Protein AF-A0A7J7K6C0-F1 (afdb_monomer)

Organism: Bugula neritina (NCBI:txid10212)

Mean predicted aligned error: 7.17 Å

Structure (mmCIF, N/CA/C/O backbone):
data_AF-A0A7J7K6C0-F1
#
_entry.id   AF-A0A7J7K6C0-F1
#
loop_
_atom_site.group_PDB
_atom_site.id
_atom_site.type_symbol
_atom_site.label_atom_id
_atom_site.label_alt_id
_atom_site.label_comp_id
_atom_site.label_asym_id
_atom_site.label_entity_id
_atom_site.label_seq_id
_atom_site.pdbx_PDB_ins_code
_atom_site.Cartn_x
_atom_site.Cartn_y
_atom_site.Cartn_z
_atom_site.occupancy
_atom_site.B_iso_or_equiv
_atom_site.auth_seq_id
_atom_site.auth_comp_id
_atom_site.auth_asym_id
_atom_site.auth_atom_id
_atom_site.pdbx_PDB_model_num
ATOM 1 N N . MET A 1 1 ? 19.507 16.431 -25.476 1.00 57.41 1 MET A N 1
ATOM 2 C CA . MET A 1 1 ? 18.252 15.640 -25.522 1.00 57.41 1 MET A CA 1
ATOM 3 C C . MET A 1 1 ? 17.760 15.239 -24.124 1.00 57.41 1 MET A C 1
ATOM 5 O O . MET A 1 1 ? 16.614 15.525 -23.807 1.00 57.41 1 MET A O 1
ATOM 9 N N . ALA A 1 2 ? 18.617 14.688 -23.250 1.00 61.88 2 ALA A N 1
ATOM 10 C CA . ALA A 1 2 ? 18.243 14.280 -21.884 1.00 61.88 2 ALA A CA 1
ATOM 11 C C . ALA A 1 2 ? 17.669 15.411 -20.997 1.00 61.88 2 ALA A C 1
ATOM 13 O O . ALA A 1 2 ? 16.647 15.213 -20.349 1.00 61.88 2 ALA A O 1
ATOM 14 N N . VAL A 1 3 ? 18.256 16.615 -21.021 1.00 70.12 3 VAL A N 1
ATOM 15 C CA . VAL A 1 3 ? 17.785 17.770 -20.219 1.00 70.12 3 VAL A CA 1
ATOM 16 C C . VAL A 1 3 ? 16.355 18.185 -20.584 1.00 70.12 3 VAL A C 1
ATOM 18 O O . VAL A 1 3 ? 15.555 18.520 -19.717 1.00 70.12 3 VAL A O 1
ATOM 21 N N . TRP A 1 4 ? 16.001 18.101 -21.867 1.00 68.81 4 TRP A N 1
ATOM 22 C CA . TRP A 1 4 ? 14.675 18.484 -22.352 1.00 68.81 4 TRP A CA 1
ATOM 23 C C . TRP A 1 4 ? 13.596 17.498 -21.881 1.00 68.81 4 TRP A C 1
ATOM 25 O O . TRP A 1 4 ? 12.536 17.908 -21.420 1.00 68.81 4 TRP A O 1
ATOM 35 N N . ILE A 1 5 ? 13.903 16.196 -21.901 1.00 70.69 5 ILE A N 1
ATOM 36 C CA . ILE A 1 5 ? 13.021 15.137 -21.385 1.00 70.69 5 ILE A CA 1
ATOM 37 C C . ILE A 1 5 ? 12.800 15.309 -19.878 1.00 70.69 5 ILE A C 1
ATOM 39 O O . ILE A 1 5 ? 11.666 15.224 -19.408 1.00 70.69 5 ILE A O 1
ATOM 43 N N . VAL A 1 6 ? 13.864 15.608 -19.128 1.00 71.19 6 VAL A N 1
ATOM 44 C CA . VAL A 1 6 ? 13.779 15.863 -17.683 1.00 71.19 6 VAL A CA 1
ATOM 45 C C . VAL A 1 6 ? 12.898 17.081 -17.391 1.00 71.19 6 VAL A C 1
ATOM 47 O O . VAL A 1 6 ? 12.020 16.994 -16.536 1.00 71.19 6 VAL A O 1
ATOM 50 N N . ASN A 1 7 ? 13.051 18.175 -18.142 1.00 76.00 7 ASN A N 1
ATOM 51 C CA . ASN A 1 7 ? 12.243 19.385 -17.960 1.00 76.00 7 ASN A CA 1
ATOM 52 C C . ASN A 1 7 ? 10.755 19.155 -18.264 1.00 76.00 7 ASN A C 1
ATOM 54 O O . ASN A 1 7 ? 9.893 19.635 -17.529 1.00 76.00 7 ASN A O 1
ATOM 58 N N . VAL A 1 8 ? 10.434 18.378 -19.303 1.00 79.75 8 VAL A N 1
ATOM 59 C CA . VAL A 1 8 ? 9.042 18.035 -19.637 1.00 79.75 8 VAL A CA 1
ATOM 60 C C . VAL A 1 8 ? 8.415 17.138 -18.567 1.00 79.75 8 VAL A C 1
ATOM 62 O O . VAL A 1 8 ? 7.268 17.361 -18.178 1.00 79.75 8 VAL A O 1
ATOM 65 N N . LEU A 1 9 ? 9.146 16.136 -18.068 1.00 76.69 9 LEU A N 1
ATOM 66 C CA . LEU A 1 9 ? 8.671 15.271 -16.981 1.00 76.69 9 LEU A CA 1
ATOM 67 C C . LEU A 1 9 ? 8.458 16.060 -15.688 1.00 76.69 9 LEU A C 1
ATOM 69 O O . LEU A 1 9 ? 7.437 15.884 -15.024 1.00 76.69 9 LEU A O 1
ATOM 73 N N . PHE A 1 10 ? 9.379 16.969 -15.370 1.00 79.25 10 PHE A N 1
ATOM 74 C CA . PHE A 1 10 ? 9.268 17.854 -14.219 1.00 79.25 10 PHE A CA 1
ATOM 75 C C . PHE A 1 10 ? 8.029 18.748 -14.316 1.00 79.25 10 PHE A C 1
ATOM 77 O O . PHE A 1 10 ? 7.215 18.767 -13.397 1.00 79.25 10 PHE A O 1
ATOM 84 N N . PHE A 1 11 ? 7.819 19.412 -15.455 1.00 84.81 11 PHE A N 1
ATOM 85 C CA . PHE A 1 11 ? 6.659 20.279 -15.658 1.00 84.81 11 PHE A CA 1
ATOM 86 C C . PHE A 1 11 ? 5.330 19.514 -15.562 1.00 84.81 11 PHE A C 1
ATOM 88 O O . PHE A 1 11 ? 4.403 19.952 -14.878 1.00 84.81 11 PHE A O 1
ATOM 95 N N . LYS A 1 12 ? 5.250 18.320 -16.169 1.00 85.81 12 LYS A N 1
ATOM 96 C CA . LYS A 1 12 ? 4.092 17.421 -16.022 1.00 85.81 12 LYS A CA 1
ATOM 97 C C . LYS A 1 12 ? 3.845 17.044 -14.562 1.00 85.81 12 LYS A C 1
ATOM 99 O O . LYS A 1 12 ? 2.696 17.002 -14.127 1.00 85.81 12 LYS A O 1
ATOM 104 N N . HIS A 1 13 ? 4.907 16.787 -13.802 1.00 83.94 13 HIS A N 1
ATOM 105 C CA . HIS A 1 13 ? 4.794 16.481 -12.383 1.00 83.94 13 HIS A CA 1
ATOM 106 C C . HIS A 1 13 ? 4.318 17.695 -11.570 1.00 83.94 13 HIS A C 1
ATOM 108 O O . HIS A 1 13 ? 3.443 17.540 -10.725 1.00 83.94 13 HIS A O 1
ATOM 114 N N . CYS A 1 14 ? 4.791 18.908 -11.868 1.00 86.38 14 CYS A N 1
ATOM 115 C CA . CYS A 1 14 ? 4.295 20.134 -11.235 1.00 86.38 14 CYS A CA 1
ATOM 116 C C . CYS A 1 14 ? 2.795 20.344 -11.479 1.00 86.38 14 CYS A C 1
ATOM 118 O O . CYS A 1 14 ? 2.055 20.595 -10.530 1.00 86.38 14 CYS A O 1
ATOM 120 N N . ILE A 1 15 ? 2.324 20.172 -12.721 1.00 90.19 15 ILE A N 1
ATOM 121 C CA . ILE A 1 15 ? 0.886 20.234 -13.038 1.00 90.19 15 ILE A CA 1
ATOM 122 C C . ILE A 1 15 ? 0.117 19.180 -12.237 1.00 90.19 15 ILE A C 1
ATOM 124 O O . ILE A 1 15 ? -0.911 19.483 -11.632 1.00 90.19 15 ILE A O 1
ATOM 128 N N . TYR A 1 16 ? 0.632 17.950 -12.195 1.00 90.62 16 TYR A N 1
ATOM 129 C CA . TYR A 1 16 ? 0.032 16.878 -11.409 1.00 90.62 16 TYR A CA 1
ATOM 130 C C . TYR A 1 16 ? -0.076 17.246 -9.924 1.00 90.62 16 TYR A C 1
ATOM 132 O O . TYR A 1 16 ? -1.118 16.996 -9.330 1.00 90.62 16 TYR A O 1
ATOM 140 N N . LEU A 1 17 ? 0.941 17.875 -9.326 1.00 89.00 17 LEU A N 1
ATOM 141 C CA . LEU A 1 17 ? 0.902 18.297 -7.921 1.00 89.00 17 LEU A CA 1
ATOM 142 C C . LEU A 1 17 ? -0.172 19.363 -7.658 1.00 89.00 17 LEU A C 1
ATOM 144 O O . LEU A 1 17 ? -0.824 19.321 -6.612 1.00 89.00 17 LEU A O 1
ATOM 148 N N . VAL A 1 18 ? -0.404 20.279 -8.604 1.00 91.88 18 VAL A N 1
ATOM 149 C CA . VAL A 1 18 ? -1.485 21.278 -8.510 1.00 91.88 18 VAL A CA 1
ATOM 150 C C . VAL A 1 18 ? -2.852 20.597 -8.575 1.00 91.88 18 VAL A C 1
ATOM 152 O O . VAL A 1 18 ? -3.685 20.807 -7.693 1.00 91.88 18 VAL A O 1
ATOM 155 N N . ILE A 1 19 ? -3.064 19.721 -9.565 1.00 92.94 19 ILE A N 1
ATOM 156 C CA . ILE A 1 19 ? -4.302 18.936 -9.704 1.00 92.94 19 ILE A CA 1
ATOM 157 C C . ILE A 1 19 ? -4.535 18.082 -8.455 1.00 92.94 19 ILE A C 1
ATOM 159 O O . ILE A 1 19 ? -5.638 18.061 -7.915 1.00 92.94 19 ILE A O 1
ATOM 163 N N . TYR A 1 20 ? -3.491 17.410 -7.970 1.00 91.19 20 TYR A N 1
ATOM 164 C CA . TYR A 1 20 ? -3.532 16.602 -6.760 1.00 91.19 20 TYR A CA 1
ATOM 165 C C . TYR A 1 20 ? -3.943 17.448 -5.556 1.00 91.19 20 TYR A C 1
ATOM 167 O O . TYR A 1 20 ? -4.829 17.043 -4.814 1.00 91.19 20 TYR A O 1
ATOM 175 N N . SER A 1 21 ? -3.372 18.640 -5.383 1.00 91.25 21 SER A N 1
ATOM 176 C CA . SER A 1 21 ? -3.707 19.530 -4.265 1.00 91.25 21 SER A CA 1
ATOM 177 C C . SER A 1 21 ? -5.180 19.955 -4.291 1.00 91.25 21 SER A C 1
ATOM 179 O O . SER A 1 21 ? -5.876 19.802 -3.288 1.00 91.25 21 SER A O 1
ATOM 181 N N . LEU A 1 22 ? -5.689 20.394 -5.447 1.00 93.88 22 LEU A N 1
ATOM 182 C CA . LEU A 1 22 ? -7.103 20.761 -5.617 1.00 93.88 22 LEU A CA 1
ATOM 183 C C . LEU A 1 22 ? -8.038 19.570 -5.371 1.00 93.88 22 LEU A C 1
ATOM 185 O O . LEU A 1 22 ? -9.031 19.677 -4.646 1.00 93.88 22 LEU A O 1
ATOM 189 N N . PHE A 1 23 ? -7.690 18.414 -5.936 1.00 94.62 23 PHE A N 1
ATOM 190 C CA . PHE A 1 23 ? -8.436 17.179 -5.751 1.00 94.62 23 PHE A CA 1
ATOM 191 C C . PHE A 1 23 ? -8.462 16.752 -4.281 1.00 94.62 23 PHE A C 1
ATOM 193 O O . PHE A 1 23 ? -9.514 16.373 -3.772 1.00 94.62 23 PHE A O 1
ATOM 200 N N . ARG A 1 24 ? -7.336 16.861 -3.564 1.00 91.38 24 ARG A N 1
ATOM 201 C CA . ARG A 1 24 ? -7.256 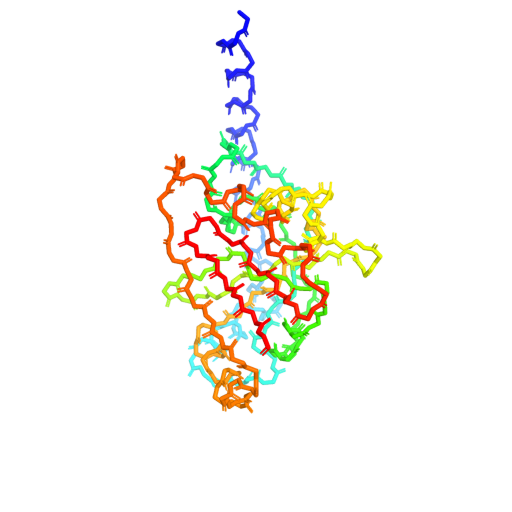16.542 -2.134 1.00 91.38 24 ARG A CA 1
ATOM 202 C C . ARG A 1 24 ? -8.122 17.468 -1.295 1.00 91.38 24 ARG A C 1
ATOM 204 O O . ARG A 1 24 ? -8.769 16.970 -0.381 1.00 91.38 24 ARG A O 1
ATOM 211 N N . CYS A 1 25 ? -8.205 18.758 -1.614 1.00 93.12 25 CYS A N 1
ATOM 212 C CA . CYS A 1 25 ? -9.128 19.667 -0.932 1.00 93.12 25 CYS A CA 1
ATOM 213 C C . CYS A 1 25 ? -10.586 19.213 -1.098 1.00 93.12 25 CYS A C 1
ATOM 215 O O . CYS A 1 25 ? -11.296 19.055 -0.107 1.00 93.12 25 CYS A O 1
ATOM 217 N N . CYS A 1 26 ? -11.008 18.906 -2.329 1.00 94.12 26 CYS A N 1
ATOM 218 C CA . CYS A 1 26 ? -12.359 18.398 -2.596 1.00 94.12 26 CYS A CA 1
ATOM 219 C C . CYS A 1 26 ? -12.612 17.057 -1.891 1.00 94.12 26 CYS A C 1
ATOM 221 O O . CYS A 1 26 ? -13.672 16.829 -1.308 1.00 94.12 26 CYS A O 1
ATOM 223 N N . GLN A 1 27 ? -11.613 16.175 -1.905 1.00 93.06 27 GLN A N 1
ATOM 224 C CA . GLN A 1 27 ? -11.673 14.871 -1.261 1.00 93.06 27 GLN A CA 1
ATOM 225 C C . GLN A 1 27 ? -11.796 14.986 0.259 1.00 93.06 27 GLN A C 1
ATOM 227 O O . GLN A 1 27 ? -12.552 14.222 0.844 1.00 93.06 27 GLN A O 1
ATOM 232 N N . LEU A 1 28 ? -11.099 15.928 0.900 1.00 91.50 28 LEU A N 1
ATOM 233 C CA . LEU A 1 28 ? -11.221 16.166 2.340 1.00 91.50 28 LEU A CA 1
ATOM 234 C C . LEU A 1 28 ? -12.634 16.615 2.711 1.00 91.50 28 LEU A C 1
ATOM 236 O O . LEU A 1 28 ? -13.207 16.070 3.649 1.00 91.50 28 LEU A O 1
ATOM 240 N N . VAL A 1 29 ? -13.224 17.532 1.940 1.00 94.06 29 VAL A N 1
ATOM 241 C CA . VAL A 1 29 ? -14.618 17.957 2.145 1.00 94.06 29 VAL A CA 1
ATOM 242 C C . VAL A 1 29 ? -15.573 16.774 1.971 1.00 94.06 29 VAL A C 1
ATOM 244 O O . VAL A 1 29 ? -16.415 16.524 2.830 1.00 94.06 29 VAL A O 1
ATOM 247 N N . SER A 1 30 ? -15.405 15.987 0.906 1.00 94.75 30 SER A N 1
ATOM 248 C CA . SER A 1 30 ? -16.206 14.779 0.674 1.00 94.75 30 SER A CA 1
ATOM 249 C C . SER A 1 30 ? -16.056 13.752 1.805 1.00 94.75 30 SER A C 1
ATOM 251 O O . SER A 1 30 ? -17.046 13.179 2.256 1.00 94.75 30 SER A O 1
ATOM 253 N N . TRP A 1 31 ? -14.840 13.530 2.302 1.00 94.38 31 TRP A N 1
ATOM 254 C CA . TRP A 1 31 ? -14.554 12.591 3.391 1.00 94.38 31 TRP A CA 1
ATOM 255 C C . TRP A 1 31 ? -15.074 13.054 4.742 1.00 94.38 31 TRP A C 1
ATOM 257 O O . TRP A 1 31 ? -15.425 12.219 5.576 1.00 94.38 31 TRP A O 1
ATOM 267 N N . TRP A 1 32 ? -15.121 14.363 4.953 1.00 94.06 32 TRP A N 1
ATOM 268 C CA . TRP A 1 32 ? -15.761 14.951 6.113 1.00 94.06 32 TRP A CA 1
ATOM 269 C C . TRP A 1 32 ? -17.277 14.722 6.064 1.00 94.06 32 TRP A C 1
ATOM 271 O O . TRP A 1 32 ? -17.833 14.171 7.009 1.00 94.06 32 TRP A O 1
ATOM 281 N N . LEU A 1 33 ? -17.923 15.019 4.928 1.00 94.56 33 LEU A N 1
ATOM 282 C CA . LEU A 1 33 ? -19.369 14.823 4.740 1.00 94.56 33 LEU A CA 1
ATOM 283 C C . LEU A 1 33 ? -19.804 13.352 4.832 1.00 94.56 33 LEU A C 1
ATOM 285 O O . LEU A 1 33 ? -20.865 13.052 5.365 1.00 94.56 33 LEU A O 1
ATOM 289 N N . THR A 1 34 ? -18.992 12.429 4.315 1.00 93.62 34 THR A N 1
ATOM 290 C CA . THR A 1 34 ? -19.302 10.985 4.295 1.00 93.62 34 THR A CA 1
ATOM 291 C C . THR A 1 34 ? -18.866 10.238 5.557 1.00 93.62 34 THR A C 1
ATOM 293 O O . THR A 1 34 ? -19.072 9.033 5.654 1.00 93.62 34 THR A O 1
ATOM 296 N N . GLY A 1 35 ? -18.230 10.913 6.520 1.00 93.56 35 GLY A N 1
ATOM 297 C CA . GLY A 1 35 ? -17.747 10.289 7.756 1.00 93.56 35 GLY A CA 1
ATOM 298 C C . GLY A 1 35 ? -16.491 9.418 7.600 1.00 93.56 35 GLY A C 1
ATOM 299 O O . GLY A 1 35 ? -15.984 8.900 8.595 1.00 93.56 35 GLY A O 1
ATOM 300 N N . VAL A 1 36 ? -15.922 9.307 6.393 1.00 94.62 36 VAL A N 1
ATOM 301 C CA . VAL A 1 36 ? -14.660 8.587 6.126 1.00 94.62 36 VAL A CA 1
ATOM 302 C C . VAL A 1 36 ? -13.534 9.106 7.019 1.00 94.62 36 VAL A C 1
ATOM 304 O O . VAL A 1 36 ? -12.731 8.324 7.525 1.00 94.62 36 VAL A O 1
ATOM 307 N N . GLN A 1 37 ? -13.473 10.422 7.242 1.00 93.00 37 GLN A N 1
ATOM 308 C CA . GLN A 1 37 ? -12.448 11.019 8.097 1.00 93.00 37 GLN A CA 1
ATOM 309 C C . GLN A 1 37 ? -12.603 10.612 9.568 1.00 93.00 37 GLN A C 1
ATOM 311 O O . GLN A 1 37 ? -11.600 10.345 10.233 1.00 93.00 37 GLN A O 1
ATOM 316 N N . SER A 1 38 ? -13.839 10.537 10.064 1.00 93.88 38 SER A N 1
ATOM 317 C CA . SER A 1 38 ? -14.138 10.084 11.425 1.00 93.88 38 SER A CA 1
ATOM 318 C C . SER A 1 38 ? -13.775 8.611 11.601 1.00 93.88 38 SER A C 1
ATOM 320 O O . SER A 1 38 ? -13.078 8.272 12.553 1.00 93.88 38 SER A O 1
ATOM 322 N N . HIS A 1 39 ? -14.133 7.762 10.631 1.00 94.69 39 HIS A N 1
ATOM 323 C CA . HIS A 1 39 ? -13.776 6.339 10.642 1.00 94.69 39 HIS A CA 1
ATOM 324 C C . HIS A 1 39 ? -12.260 6.127 10.647 1.00 94.69 39 HIS A C 1
ATOM 326 O O . HIS A 1 39 ? -11.735 5.400 11.483 1.00 94.69 39 HIS A O 1
ATOM 332 N N . LEU A 1 40 ? -11.527 6.839 9.783 1.00 92.50 40 LEU A N 1
ATOM 333 C CA . LEU A 1 40 ? -10.061 6.792 9.762 1.00 92.50 40 LEU A CA 1
ATOM 334 C C . LEU A 1 40 ? -9.438 7.215 11.097 1.00 92.50 40 LEU A C 1
ATOM 336 O O . LEU A 1 40 ? -8.397 6.680 11.481 1.00 92.50 40 LEU A O 1
ATOM 340 N N . LYS A 1 41 ? -10.042 8.182 11.795 1.00 93.31 41 LYS A N 1
ATOM 341 C CA . LYS A 1 41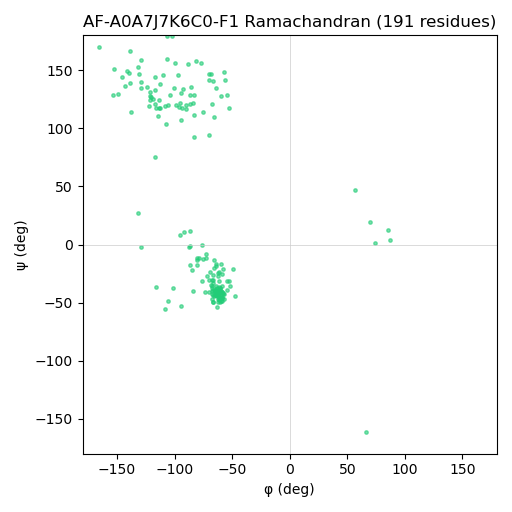 ? -9.582 8.613 13.118 1.00 93.31 41 LYS A CA 1
ATOM 342 C C . LYS A 1 41 ? -9.796 7.511 14.160 1.00 93.31 41 LYS A C 1
ATOM 344 O O . LYS A 1 41 ? -8.847 7.198 14.870 1.00 93.31 41 LYS A O 1
ATOM 349 N N . SER A 1 42 ? -10.973 6.886 14.193 1.00 93.75 42 SER A N 1
ATOM 350 C CA . SER A 1 42 ? -11.249 5.727 15.055 1.00 93.75 42 SER A CA 1
ATOM 351 C C . SER A 1 42 ? -10.275 4.575 14.796 1.00 93.75 42 SER A C 1
ATOM 353 O O . SER A 1 42 ? -9.638 4.087 15.726 1.00 93.75 42 SER A O 1
ATOM 355 N N . CYS A 1 43 ? -10.034 4.220 13.530 1.00 92.88 43 CYS A N 1
ATOM 356 C CA . CYS A 1 43 ? -9.074 3.167 13.179 1.00 92.88 43 CYS A CA 1
ATOM 357 C C . CYS A 1 43 ? -7.646 3.470 13.642 1.00 92.88 43 CYS A C 1
ATOM 359 O O . CYS A 1 43 ? -6.935 2.577 14.100 1.00 92.88 43 CYS A O 1
ATOM 361 N N . ARG A 1 44 ? -7.215 4.734 13.570 1.00 90.88 44 ARG A N 1
ATOM 362 C CA . ARG A 1 44 ? -5.901 5.156 14.085 1.00 90.88 44 ARG A CA 1
ATOM 363 C C . ARG A 1 44 ? -5.796 5.055 15.602 1.00 90.88 44 ARG A C 1
ATOM 365 O O . ARG A 1 44 ? -4.711 4.779 16.099 1.00 90.88 44 ARG A O 1
ATOM 372 N N . ASN A 1 45 ? -6.904 5.232 16.311 1.00 91.44 45 ASN A N 1
ATOM 373 C CA . ASN A 1 45 ? -6.973 5.035 17.756 1.00 91.44 45 ASN A CA 1
ATOM 374 C C . ASN A 1 45 ? -7.013 3.545 18.152 1.00 91.44 45 ASN A C 1
ATOM 376 O O . ASN A 1 45 ? -7.051 3.239 19.338 1.00 91.44 45 ASN A O 1
ATOM 380 N N . GLY A 1 46 ? -6.995 2.621 17.183 1.00 88.38 46 GLY A N 1
ATOM 381 C CA . GLY A 1 46 ? -7.078 1.178 17.424 1.00 88.38 46 GLY A CA 1
ATOM 382 C C . GLY A 1 46 ? -8.508 0.641 17.510 1.00 88.38 46 GLY A C 1
ATOM 383 O O . GLY A 1 46 ? -8.701 -0.551 17.740 1.00 88.38 46 GLY A O 1
ATOM 384 N N . GLU A 1 47 ? -9.515 1.485 17.290 1.00 91.19 47 GLU A N 1
A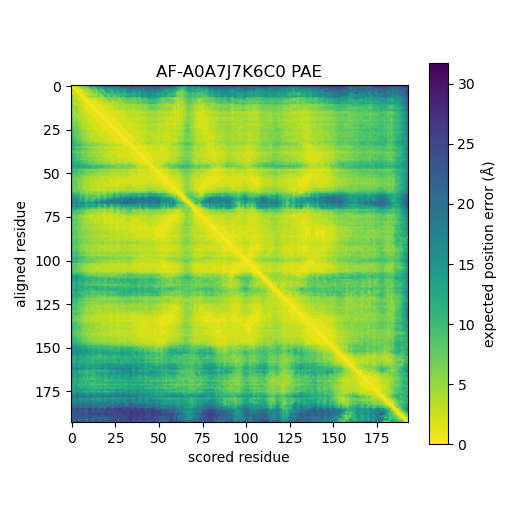TOM 385 C CA . GLU A 1 47 ? -10.913 1.065 17.206 1.00 91.19 47 GLU A CA 1
ATOM 386 C C . GLU A 1 47 ? -11.185 0.423 15.832 1.00 91.19 47 GLU A C 1
ATOM 388 O O . GLU A 1 47 ? -10.512 0.715 14.845 1.00 91.19 47 GLU A O 1
ATOM 393 N N . ASN A 1 48 ? -12.204 -0.432 15.721 1.00 92.06 48 ASN A N 1
ATOM 394 C CA . ASN A 1 48 ? -12.683 -0.955 14.431 1.00 92.06 48 ASN A CA 1
ATOM 395 C C . ASN A 1 48 ? -11.613 -1.671 13.580 1.00 92.06 48 ASN A C 1
ATOM 397 O O . ASN A 1 48 ? -11.523 -1.445 12.370 1.00 92.06 48 ASN A O 1
ATOM 401 N N . TYR A 1 49 ? -10.828 -2.564 14.195 1.00 94.12 49 TYR A N 1
ATOM 402 C CA . TYR A 1 49 ? -9.817 -3.377 13.503 1.00 94.12 49 TYR A CA 1
ATOM 403 C C . TYR A 1 49 ? -10.355 -4.031 12.218 1.00 94.12 49 TYR A C 1
ATOM 405 O O . TYR A 1 49 ? -9.735 -3.902 11.162 1.00 94.12 49 TYR A O 1
ATOM 413 N N . GLU A 1 50 ? -11.562 -4.597 12.286 1.00 95.12 50 GLU A N 1
ATOM 414 C CA . GLU A 1 50 ? -12.236 -5.309 11.192 1.00 95.12 50 GLU A CA 1
ATOM 415 C C . GLU A 1 50 ? -12.443 -4.480 9.912 1.00 95.12 50 GLU A C 1
ATOM 417 O O . GLU A 1 50 ? -12.652 -5.014 8.826 1.00 95.12 50 GLU A O 1
ATOM 422 N N . SER A 1 51 ? -12.409 -3.153 10.030 1.00 96.12 51 SER A N 1
ATOM 423 C CA . SER A 1 51 ? -12.610 -2.208 8.927 1.00 96.12 51 SER A CA 1
ATOM 424 C C . SER A 1 51 ? -11.529 -1.126 8.911 1.00 96.12 51 SER A C 1
ATOM 426 O O . SER A 1 51 ? -11.748 -0.005 8.451 1.00 96.12 51 SER A O 1
ATOM 428 N N . SER A 1 52 ? -10.346 -1.452 9.429 1.00 96.38 52 SER A N 1
ATOM 429 C CA . SER A 1 52 ? -9.236 -0.506 9.553 1.00 96.38 52 SER A CA 1
ATOM 430 C C . SER A 1 52 ? -8.446 -0.309 8.261 1.00 96.38 52 SER A C 1
ATOM 432 O O . SER A 1 52 ? -7.759 0.704 8.113 1.00 96.38 52 SER A O 1
ATOM 434 N N . ALA A 1 53 ? -8.574 -1.218 7.291 1.00 96.88 53 ALA A N 1
ATOM 435 C CA . ALA A 1 53 ? -7.901 -1.087 6.012 1.00 96.88 53 ALA A CA 1
ATOM 436 C C . ALA A 1 53 ? -8.776 -0.323 5.006 1.00 96.88 53 ALA A C 1
ATOM 438 O O . ALA A 1 53 ? -9.865 -0.740 4.616 1.00 96.88 53 ALA A O 1
ATOM 439 N N . GLN A 1 54 ? -8.292 0.833 4.569 1.00 97.31 54 GLN A N 1
ATOM 440 C CA . GLN A 1 54 ? -8.931 1.688 3.584 1.00 97.31 54 GLN A CA 1
ATOM 441 C C . GLN A 1 54 ? -8.594 1.222 2.166 1.00 97.31 54 GLN A C 1
ATOM 443 O O . GLN A 1 54 ? -7.432 1.220 1.762 1.00 97.31 54 GLN A O 1
ATOM 448 N N . PHE A 1 55 ? -9.622 0.912 1.378 1.00 97.12 55 PHE A N 1
ATOM 449 C CA . PHE A 1 55 ? -9.493 0.562 -0.031 1.00 97.12 55 PHE A CA 1
ATOM 450 C C . PHE A 1 55 ? -9.713 1.796 -0.913 1.00 97.12 55 PHE A C 1
ATOM 452 O O . PHE A 1 55 ? -10.764 2.450 -0.852 1.00 97.12 55 PHE A O 1
ATOM 459 N N . LEU A 1 56 ? -8.718 2.131 -1.733 1.00 96.56 56 LEU A N 1
ATOM 460 C CA . LEU A 1 56 ? -8.702 3.315 -2.588 1.00 96.56 56 LEU A CA 1
ATOM 461 C C . LEU A 1 56 ? -8.551 2.918 -4.057 1.00 96.56 56 LEU A C 1
ATOM 463 O O . LEU A 1 56 ? -7.642 2.175 -4.405 1.00 96.56 56 LEU A O 1
ATOM 467 N N . ARG A 1 57 ? -9.388 3.457 -4.944 1.00 96.44 57 ARG A N 1
ATOM 468 C CA . ARG A 1 57 ? -9.240 3.289 -6.398 1.00 96.44 57 ARG A CA 1
ATOM 469 C C . ARG A 1 57 ? -8.242 4.296 -6.939 1.00 96.44 57 ARG A C 1
ATOM 471 O O . ARG A 1 57 ? -8.407 5.488 -6.692 1.00 96.44 57 ARG A O 1
ATOM 478 N N . VAL A 1 58 ? -7.254 3.838 -7.702 1.00 95.44 58 VAL A N 1
ATOM 479 C CA . VAL A 1 58 ? -6.268 4.703 -8.361 1.00 95.44 58 VAL A CA 1
ATOM 480 C C . VAL A 1 58 ? -6.802 5.172 -9.712 1.00 95.44 58 VAL A C 1
ATOM 482 O O . VAL A 1 58 ? -7.205 4.363 -10.544 1.00 95.44 58 VAL A O 1
ATOM 485 N N . TRP A 1 59 ? -6.766 6.483 -9.940 1.00 93.75 59 TRP A N 1
ATOM 486 C CA . TRP A 1 59 ? -7.158 7.116 -11.202 1.00 93.75 59 TRP A CA 1
ATOM 487 C C . TRP A 1 59 ? -5.951 7.583 -12.002 1.00 93.75 59 TRP A C 1
ATOM 489 O O . TRP A 1 59 ? -5.841 7.297 -13.190 1.00 93.75 59 TRP A O 1
ATOM 499 N N . ILE A 1 60 ? -5.035 8.290 -11.339 1.00 91.56 60 ILE A N 1
ATOM 500 C CA . ILE A 1 60 ? -3.841 8.858 -11.964 1.00 91.56 60 ILE A CA 1
ATOM 501 C C . ILE A 1 60 ? -2.626 8.457 -11.139 1.00 91.56 60 ILE A C 1
ATOM 503 O O . ILE A 1 60 ? -2.666 8.457 -9.908 1.00 91.56 60 ILE A O 1
ATOM 507 N N . LYS A 1 61 ? -1.550 8.116 -11.845 1.00 89.50 61 LYS A N 1
ATOM 508 C CA . LYS A 1 61 ? -0.254 7.734 -11.290 1.00 89.50 61 LYS A CA 1
ATOM 509 C C . LYS A 1 61 ? 0.790 8.695 -11.831 1.00 89.50 61 LYS A C 1
ATOM 511 O O . LYS A 1 61 ? 0.863 8.892 -13.042 1.00 89.50 61 LYS A O 1
ATOM 516 N N . SER A 1 62 ? 1.578 9.301 -10.956 1.00 84.94 62 SER A N 1
ATOM 517 C CA . SER A 1 62 ? 2.647 10.211 -11.360 1.00 84.94 62 SER A CA 1
ATOM 518 C C . SER A 1 62 ? 3.785 10.154 -10.360 1.00 84.94 62 SER A C 1
ATOM 520 O O . SER A 1 62 ? 3.575 10.304 -9.159 1.00 84.94 62 SER A O 1
ATOM 522 N N . THR A 1 63 ? 5.002 9.974 -10.862 1.00 77.81 63 THR A N 1
ATOM 523 C CA . THR A 1 63 ? 6.220 10.095 -10.065 1.00 77.81 63 THR A CA 1
ATOM 524 C C . THR A 1 63 ? 7.146 11.119 -10.704 1.00 77.81 63 THR A C 1
ATOM 526 O O . THR A 1 63 ? 7.341 11.119 -11.919 1.00 77.81 63 THR A O 1
ATOM 529 N N . GLY A 1 64 ? 7.724 11.998 -9.886 1.00 65.06 64 GLY A N 1
ATOM 530 C CA . GLY A 1 64 ? 8.750 12.940 -10.337 1.00 65.06 64 GLY A CA 1
ATOM 531 C C . GLY A 1 64 ? 10.114 12.275 -10.553 1.00 65.06 64 GLY A C 1
ATOM 532 O O . GLY A 1 64 ? 11.009 12.891 -11.127 1.00 65.06 64 GLY A O 1
ATOM 533 N N . LYS A 1 65 ? 10.296 11.028 -10.085 1.00 65.62 65 LYS A N 1
ATOM 534 C CA . LYS A 1 65 ? 11.548 10.259 -10.183 1.00 65.62 65 LYS A CA 1
ATOM 535 C C . LYS A 1 65 ? 11.273 8.764 -10.363 1.00 65.62 65 LYS A C 1
ATOM 537 O O . LYS A 1 65 ? 10.369 8.214 -9.748 1.00 65.62 65 LYS A O 1
ATOM 542 N N . ILE A 1 66 ? 12.101 8.082 -11.151 1.00 56.75 66 ILE A N 1
ATOM 543 C CA . ILE A 1 66 ? 11.987 6.629 -11.392 1.00 56.75 66 ILE A CA 1
ATOM 544 C C . ILE A 1 66 ? 12.295 5.818 -10.117 1.00 56.75 66 ILE A C 1
ATOM 546 O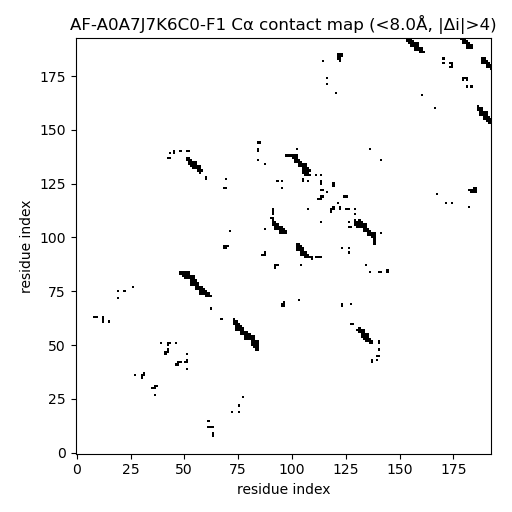 O . ILE A 1 66 ? 11.737 4.749 -9.904 1.00 56.75 66 ILE A O 1
ATOM 550 N N . ILE A 1 67 ? 13.166 6.346 -9.253 1.00 58.62 67 ILE A N 1
ATOM 551 C CA . ILE A 1 67 ? 13.660 5.684 -8.041 1.00 58.62 67 ILE A CA 1
ATOM 552 C C . ILE A 1 67 ? 13.203 6.510 -6.841 1.00 58.62 67 ILE A C 1
ATOM 554 O O . ILE A 1 67 ? 13.968 7.293 -6.283 1.00 58.62 67 ILE A O 1
ATOM 558 N N . ASN A 1 68 ? 11.928 6.413 -6.487 1.00 59.31 68 ASN A N 1
ATOM 559 C CA . ASN A 1 68 ? 11.436 6.991 -5.246 1.00 59.31 68 ASN A CA 1
ATOM 560 C C . ASN A 1 68 ? 10.608 5.944 -4.514 1.00 59.31 68 ASN A C 1
ATOM 562 O O . ASN A 1 68 ? 9.939 5.132 -5.154 1.00 59.31 68 ASN A O 1
ATOM 566 N N . VAL A 1 69 ? 10.652 5.981 -3.184 1.00 64.88 69 VAL A N 1
ATOM 567 C CA . VAL A 1 69 ? 9.733 5.201 -2.358 1.00 64.88 69 VAL A CA 1
ATOM 568 C C . VAL A 1 69 ? 8.329 5.568 -2.823 1.00 64.88 69 VAL A C 1
ATOM 570 O O . VAL A 1 69 ? 8.014 6.749 -2.997 1.00 64.88 69 VAL A O 1
ATOM 573 N N . ASN A 1 70 ? 7.504 4.569 -3.123 1.00 67.38 70 ASN A N 1
ATOM 574 C CA . ASN A 1 70 ? 6.177 4.830 -3.652 1.00 67.38 70 ASN A CA 1
ATOM 575 C C . ASN A 1 70 ? 5.301 5.429 -2.544 1.00 67.38 70 ASN A C 1
ATOM 577 O O . ASN A 1 70 ? 4.727 4.717 -1.724 1.00 67.38 70 ASN A O 1
ATOM 581 N N . LEU A 1 71 ? 5.239 6.758 -2.506 1.00 75.69 71 LEU A N 1
ATOM 582 C CA . LEU A 1 71 ? 4.499 7.517 -1.511 1.00 75.69 71 LEU A CA 1
ATOM 583 C C . LEU A 1 71 ? 3.059 7.743 -1.967 1.00 75.69 71 LEU A C 1
ATOM 585 O O . LEU A 1 71 ? 2.750 7.797 -3.157 1.00 75.69 71 LEU A O 1
ATOM 589 N N . ARG A 1 72 ? 2.170 7.958 -0.996 1.00 82.06 72 ARG A N 1
ATOM 590 C CA . ARG A 1 72 ? 0.737 8.185 -1.224 1.00 82.06 72 ARG A CA 1
ATOM 591 C C . ARG A 1 72 ? 0.438 9.284 -2.251 1.00 82.06 72 ARG A C 1
ATOM 593 O O . ARG A 1 72 ? -0.509 9.157 -3.016 1.00 82.06 72 ARG A O 1
ATOM 600 N N . HIS A 1 73 ? 1.247 10.344 -2.294 1.00 83.44 73 HIS A N 1
ATOM 601 C CA . HIS A 1 73 ? 1.035 11.475 -3.202 1.00 83.44 73 HIS A CA 1
ATOM 602 C C . HIS A 1 73 ? 1.343 11.163 -4.674 1.00 83.44 73 HIS A C 1
ATOM 604 O O . HIS A 1 73 ? 0.954 11.933 -5.549 1.00 83.44 73 HIS A O 1
ATOM 610 N N . HIS A 1 74 ? 1.973 10.025 -4.980 1.00 86.81 74 HIS A N 1
ATOM 611 C CA . HIS A 1 74 ? 2.136 9.562 -6.362 1.00 86.81 74 HIS A CA 1
ATOM 612 C C . HIS A 1 74 ? 0.829 9.040 -6.981 1.00 86.81 74 HIS A C 1
ATOM 614 O O . HIS A 1 74 ? 0.782 8.774 -8.183 1.00 86.81 74 HIS A O 1
ATOM 620 N N . PHE A 1 75 ? -0.229 8.905 -6.174 1.00 90.88 75 PHE A N 1
ATOM 621 C CA . PHE A 1 75 ? -1.512 8.356 -6.586 1.00 90.88 75 PHE A CA 1
ATOM 622 C C . PHE A 1 75 ? -2.643 9.346 -6.339 1.00 90.88 75 PHE A C 1
ATOM 624 O O . PHE A 1 75 ? -2.970 9.682 -5.199 1.00 90.88 75 PHE A O 1
ATOM 631 N N . LEU A 1 76 ? -3.328 9.732 -7.410 1.00 93.25 76 LEU A N 1
ATOM 632 C CA . LEU A 1 76 ? -4.636 10.358 -7.301 1.00 93.25 76 LEU A CA 1
ATOM 633 C C . LEU A 1 76 ? -5.670 9.244 -7.161 1.00 93.25 76 LEU A C 1
ATOM 635 O O . LEU A 1 76 ? -5.868 8.450 -8.084 1.00 93.25 76 LEU A O 1
ATOM 639 N N . SER A 1 77 ? -6.285 9.149 -5.984 1.00 94.81 77 SER A N 1
ATOM 640 C CA . SER A 1 77 ? -7.140 8.019 -5.630 1.00 94.81 77 SER A CA 1
ATOM 641 C C . SER A 1 77 ? -8.392 8.429 -4.863 1.00 94.81 77 SER A C 1
ATOM 643 O O . SER A 1 77 ? -8.378 9.392 -4.097 1.00 94.81 77 SER A O 1
ATOM 645 N N . THR A 1 78 ? -9.485 7.691 -5.056 1.00 95.31 78 THR A N 1
ATOM 646 C CA . THR A 1 78 ? -10.762 7.900 -4.354 1.00 95.31 78 THR A CA 1
ATOM 647 C C . THR A 1 78 ? -11.030 6.770 -3.379 1.00 95.31 78 THR A C 1
ATOM 649 O O . THR A 1 78 ? -10.723 5.614 -3.664 1.00 95.31 78 THR A O 1
ATOM 652 N N . HIS A 1 79 ? -11.657 7.091 -2.250 1.00 96.12 79 HIS A N 1
ATOM 653 C CA . HIS A 1 79 ? -12.138 6.064 -1.334 1.00 96.12 79 HIS A CA 1
ATOM 654 C C . HIS A 1 79 ? -13.229 5.224 -1.992 1.00 96.12 79 HIS A C 1
ATOM 656 O O . HIS A 1 79 ? -14.111 5.774 -2.647 1.00 96.12 79 HIS A O 1
ATOM 662 N N . VAL A 1 80 ? -13.133 3.904 -1.833 1.00 96.44 80 VAL A N 1
ATOM 663 C CA . VAL A 1 80 ? -14.154 2.955 -2.286 1.00 96.44 80 VAL A CA 1
ATOM 664 C C . VAL A 1 80 ? -14.888 2.383 -1.084 1.00 96.44 80 VAL A C 1
ATOM 666 O O . VAL A 1 80 ? -16.109 2.457 -1.027 1.00 96.44 80 VAL A O 1
ATOM 669 N N . ARG A 1 81 ? -14.143 1.792 -0.144 1.00 96.88 81 ARG A N 1
ATOM 670 C CA . ARG A 1 81 ? -14.693 1.132 1.044 1.00 96.88 81 ARG A CA 1
ATOM 671 C C . ARG A 1 81 ? -13.615 0.868 2.087 1.00 96.88 81 ARG A C 1
ATOM 673 O O . ARG A 1 81 ? -12.422 0.994 1.800 1.00 96.88 81 ARG A O 1
ATOM 680 N N . PHE A 1 82 ? -14.042 0.463 3.272 1.00 97.69 82 PHE A N 1
ATOM 681 C CA . PHE A 1 82 ? -13.185 -0.140 4.285 1.00 97.69 82 PHE A CA 1
ATOM 682 C C . PHE A 1 82 ? -13.274 -1.666 4.218 1.00 97.69 82 PHE A C 1
ATOM 684 O O . PHE A 1 82 ? -14.318 -2.214 3.859 1.00 97.69 82 PHE A O 1
ATOM 691 N N . VAL A 1 83 ? -12.167 -2.343 4.507 1.00 97.56 83 VAL A N 1
ATOM 692 C CA . VAL A 1 83 ? -12.037 -3.804 4.477 1.00 97.56 83 VAL A CA 1
ATOM 693 C C . VAL A 1 83 ? -11.215 -4.297 5.667 1.00 97.56 83 VAL A C 1
ATOM 695 O O . VAL A 1 83 ? -10.531 -3.514 6.333 1.00 97.56 83 VAL A O 1
ATOM 698 N N . HIS A 1 84 ? -11.267 -5.607 5.899 1.00 97.44 84 HIS A N 1
ATOM 699 C CA . HIS A 1 84 ? -10.453 -6.271 6.908 1.00 97.44 84 HIS A CA 1
ATOM 700 C C . HIS A 1 84 ? -8.958 -6.227 6.538 1.00 97.44 84 HIS A C 1
ATOM 702 O O . HIS A 1 84 ? -8.626 -6.435 5.364 1.00 97.44 84 HIS A O 1
ATOM 708 N N . PRO A 1 85 ? -8.038 -6.014 7.500 1.00 96.94 85 PRO A N 1
ATOM 709 C CA . PRO A 1 85 ? -6.591 -6.051 7.265 1.00 96.94 85 PRO A CA 1
ATOM 710 C C . PRO A 1 85 ? -6.081 -7.324 6.584 1.00 96.94 85 PRO A C 1
ATOM 712 O O . PRO A 1 85 ? -5.162 -7.248 5.775 1.00 96.94 85 PRO A O 1
ATOM 715 N N . THR A 1 86 ? -6.724 -8.471 6.814 1.00 96.75 86 THR A N 1
ATOM 716 C CA . THR A 1 86 ? -6.403 -9.753 6.147 1.00 96.75 86 THR A CA 1
ATOM 717 C C . THR A 1 86 ? -6.531 -9.704 4.624 1.00 96.75 86 THR A C 1
ATOM 719 O O . THR A 1 86 ? -5.944 -10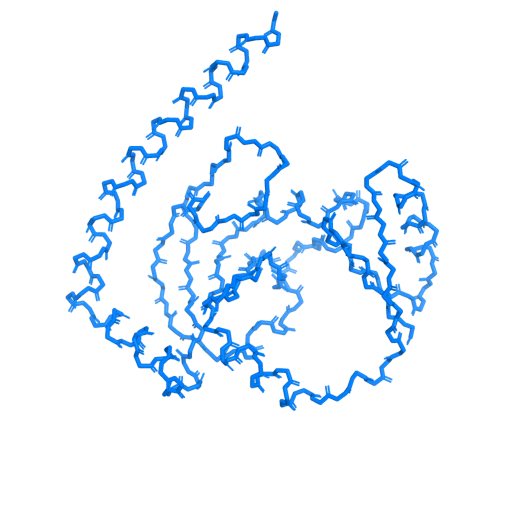.541 3.941 1.00 96.75 86 THR A O 1
ATOM 722 N N . TYR A 1 87 ? -7.216 -8.705 4.052 1.00 96.25 87 TYR A N 1
ATOM 723 C CA . TYR A 1 87 ? -7.186 -8.466 2.607 1.00 96.25 87 TYR A CA 1
ATOM 724 C C . TYR A 1 87 ? -5.754 -8.216 2.095 1.00 96.25 87 TYR A C 1
ATOM 726 O O . TYR A 1 87 ? -5.454 -8.506 0.941 1.00 96.25 87 TYR A O 1
ATOM 734 N N . ALA A 1 88 ? -4.841 -7.732 2.943 1.00 94.50 88 ALA A N 1
ATOM 735 C CA . ALA A 1 88 ? -3.432 -7.561 2.590 1.00 94.50 88 ALA A CA 1
ATOM 736 C C . ALA A 1 88 ? -2.694 -8.875 2.286 1.00 94.50 88 ALA A C 1
ATOM 738 O O . ALA A 1 88 ? -1.626 -8.833 1.688 1.00 94.50 88 ALA A O 1
ATOM 739 N N . LEU A 1 89 ? -3.252 -10.025 2.678 1.00 92.38 89 LEU A N 1
ATOM 740 C CA . LEU A 1 89 ? -2.637 -11.347 2.509 1.00 92.38 89 LEU A CA 1
ATOM 741 C C . LEU A 1 89 ? -2.933 -11.983 1.146 1.00 92.38 89 LEU A C 1
ATOM 743 O O . LEU A 1 89 ? -2.491 -13.096 0.863 1.00 92.38 89 LEU A O 1
ATOM 747 N N . GLN A 1 90 ? -3.713 -11.305 0.307 1.00 90.94 90 GLN A N 1
ATOM 748 C CA . GLN A 1 90 ? -4.034 -11.775 -1.033 1.00 90.94 90 GLN A CA 1
ATOM 749 C C . GLN A 1 90 ? -2.799 -11.707 -1.945 1.00 90.94 90 GLN A C 1
ATOM 751 O O . GLN A 1 90 ? -1.984 -10.795 -1.836 1.00 90.94 90 GLN A O 1
ATOM 756 N N . LYS A 1 91 ? -2.674 -12.649 -2.889 1.00 87.69 91 LYS A N 1
ATOM 757 C CA . LYS A 1 91 ? -1.477 -12.783 -3.748 1.00 87.69 91 LYS A CA 1
ATOM 758 C C . LYS A 1 91 ? -1.195 -11.556 -4.624 1.00 87.69 91 LYS A C 1
ATOM 760 O O . LYS A 1 91 ? -0.042 -11.258 -4.911 1.00 87.69 91 LYS A O 1
ATOM 765 N N . HIS A 1 92 ? -2.237 -10.842 -5.041 1.00 90.44 92 HIS A N 1
ATOM 766 C CA . HIS A 1 92 ? -2.164 -9.620 -5.853 1.00 90.44 92 HIS A CA 1
ATOM 767 C C . HIS A 1 92 ? -1.991 -8.344 -5.020 1.00 90.44 92 HIS A C 1
ATOM 769 O O . HIS A 1 92 ? -2.159 -7.235 -5.535 1.00 90.44 92 HIS A O 1
ATOM 775 N N . VAL A 1 93 ? -1.694 -8.478 -3.724 1.00 92.25 93 VAL A N 1
ATOM 776 C CA . VAL A 1 93 ? -1.463 -7.358 -2.815 1.00 92.25 93 VAL A CA 1
ATOM 777 C C . VAL A 1 93 ? -0.011 -7.371 -2.362 1.00 92.25 93 VAL A C 1
ATOM 779 O O . VAL A 1 93 ? 0.488 -8.361 -1.843 1.00 92.25 93 VAL A O 1
ATOM 782 N N . THR A 1 94 ? 0.693 -6.259 -2.566 1.00 90.81 94 THR A N 1
ATOM 783 C CA . THR A 1 94 ? 2.120 -6.157 -2.232 1.00 90.81 94 THR A CA 1
ATOM 784 C C . THR A 1 94 ? 2.408 -4.923 -1.395 1.00 90.81 94 THR A C 1
ATOM 786 O O . THR A 1 94 ? 1.929 -3.828 -1.692 1.00 90.81 94 THR A O 1
ATOM 789 N N . LEU A 1 95 ? 3.207 -5.084 -0.339 1.00 90.75 95 LEU A N 1
ATOM 790 C CA . LEU A 1 95 ? 3.603 -3.979 0.530 1.00 90.75 95 LEU A CA 1
ATOM 791 C C . LEU A 1 95 ? 4.517 -3.010 -0.228 1.00 90.75 95 LEU A C 1
ATOM 793 O O . LEU A 1 95 ? 5.587 -3.388 -0.707 1.00 90.75 95 LEU A O 1
ATOM 797 N N . MET A 1 96 ? 4.098 -1.751 -0.333 1.00 87.31 96 MET A N 1
ATOM 798 C CA . MET A 1 96 ? 4.851 -0.710 -1.032 1.00 87.31 96 MET A CA 1
ATOM 799 C C . MET A 1 96 ? 5.733 0.079 -0.079 1.00 87.31 96 MET A C 1
ATOM 801 O O . MET A 1 96 ? 6.926 0.244 -0.323 1.00 87.31 96 MET A O 1
ATOM 805 N N . THR A 1 97 ? 5.135 0.602 0.991 1.00 87.12 97 THR A N 1
ATOM 806 C CA . THR A 1 97 ? 5.841 1.425 1.967 1.00 87.12 97 THR A CA 1
ATOM 807 C C . THR A 1 97 ? 5.186 1.336 3.337 1.00 87.12 97 THR A C 1
ATOM 809 O O . THR A 1 97 ? 3.977 1.125 3.458 1.00 87.12 97 THR A O 1
ATOM 812 N N . VAL A 1 98 ? 6.007 1.513 4.363 1.00 89.50 98 VAL A N 1
ATOM 813 C CA . VAL A 1 98 ? 5.611 1.574 5.766 1.00 89.50 98 VAL A CA 1
ATOM 814 C C . VAL A 1 98 ? 6.080 2.925 6.282 1.00 89.50 98 VAL A C 1
ATOM 816 O O . VAL A 1 98 ? 7.250 3.279 6.146 1.00 89.50 98 VAL A O 1
ATOM 819 N N . THR A 1 99 ? 5.151 3.703 6.821 1.00 88.19 99 THR A N 1
ATOM 820 C CA . THR A 1 99 ? 5.435 4.990 7.466 1.00 88.19 99 THR A CA 1
ATOM 821 C C . THR A 1 99 ? 5.304 4.847 8.980 1.00 88.19 99 THR A C 1
ATOM 823 O O . THR A 1 99 ? 4.955 3.783 9.481 1.00 88.19 99 THR A O 1
ATOM 826 N N . ASP A 1 100 ? 5.544 5.924 9.721 1.00 88.62 100 ASP A N 1
ATOM 827 C CA . ASP A 1 100 ? 5.274 5.994 11.160 1.00 88.62 100 ASP A CA 1
ATOM 828 C C . ASP A 1 100 ? 3.784 5.797 11.507 1.00 88.62 100 ASP A C 1
ATOM 830 O O . ASP A 1 100 ? 3.452 5.400 12.622 1.00 88.62 100 ASP A O 1
ATOM 834 N N . LYS A 1 101 ? 2.876 6.075 10.562 1.00 89.69 101 LYS A N 1
ATOM 835 C CA . LYS A 1 101 ? 1.422 6.126 10.808 1.00 89.69 101 LYS A CA 1
ATOM 836 C C . LYS A 1 101 ? 0.620 5.076 10.062 1.00 89.69 101 LYS A C 1
ATOM 838 O O . LYS A 1 101 ? -0.379 4.581 10.584 1.00 89.69 101 LYS A O 1
ATOM 843 N N . GLU A 1 102 ? 1.012 4.763 8.835 1.00 92.94 102 GLU A N 1
ATOM 844 C CA . GLU A 1 102 ? 0.268 3.866 7.953 1.00 92.94 102 GLU A CA 1
ATOM 845 C C . GLU A 1 102 ? 1.176 2.945 7.130 1.00 92.94 102 GLU A C 1
ATOM 847 O O . GLU A 1 102 ? 2.289 3.316 6.744 1.00 92.94 102 GLU A O 1
ATOM 852 N N . ALA A 1 103 ? 0.661 1.755 6.834 1.00 93.69 103 ALA A N 1
ATOM 853 C CA . ALA A 1 103 ? 1.205 0.830 5.853 1.00 93.69 103 ALA A CA 1
ATOM 854 C C . ALA A 1 103 ? 0.405 0.941 4.554 1.00 93.69 103 ALA A C 1
ATOM 856 O O . ALA A 1 103 ? -0.829 0.983 4.571 1.00 93.69 103 ALA A O 1
ATOM 857 N N . ILE A 1 104 ? 1.113 1.008 3.429 1.00 93.56 104 ILE A N 1
ATOM 858 C CA . ILE A 1 104 ? 0.537 1.204 2.099 1.00 93.56 104 ILE A CA 1
ATOM 859 C C . ILE A 1 104 ? 0.880 -0.006 1.240 1.00 93.56 104 ILE A C 1
ATOM 861 O O . ILE A 1 104 ? 2.052 -0.332 1.044 1.00 93.56 104 ILE A O 1
ATOM 865 N N . PHE A 1 105 ? -0.149 -0.622 0.674 1.00 94.06 105 PHE A N 1
ATOM 866 C CA . PHE A 1 105 ? -0.042 -1.759 -0.223 1.00 94.06 105 PHE A CA 1
ATOM 867 C C . PHE A 1 105 ? -0.578 -1.404 -1.614 1.00 94.06 105 PHE A C 1
ATOM 869 O O . PHE A 1 105 ? -1.573 -0.684 -1.748 1.00 94.06 105 PHE A O 1
ATOM 876 N N . SER A 1 106 ? 0.070 -1.951 -2.640 1.00 93.62 106 SER A N 1
ATOM 877 C CA . SER A 1 106 ? -0.405 -1.944 -4.022 1.00 93.62 106 SER A CA 1
ATOM 878 C C . SER A 1 106 ? -1.322 -3.132 -4.219 1.00 93.62 106 SER A C 1
ATOM 880 O O . SER A 1 106 ? -0.971 -4.238 -3.814 1.00 93.62 106 SER A O 1
ATOM 882 N N . VAL A 1 107 ? -2.452 -2.918 -4.879 1.00 94.94 107 VAL A N 1
ATOM 883 C CA . VAL A 1 107 ? -3.354 -3.984 -5.306 1.00 94.94 107 VAL A CA 1
ATOM 884 C C . VAL A 1 107 ? -3.395 -3.979 -6.829 1.00 94.94 107 VAL A C 1
ATOM 886 O O . VAL A 1 107 ? -3.802 -2.985 -7.451 1.00 94.94 107 VAL A O 1
ATOM 889 N N . THR A 1 108 ? -2.952 -5.080 -7.422 1.00 92.81 108 THR A N 1
ATOM 890 C CA . THR A 1 108 ? -2.883 -5.284 -8.874 1.00 92.81 108 THR A CA 1
ATOM 891 C C . THR A 1 108 ? -4.039 -6.157 -9.350 1.00 92.81 108 THR A C 1
ATOM 893 O O . THR A 1 108 ? -4.903 -6.546 -8.563 1.00 92.81 108 THR A O 1
ATOM 896 N N . ASN A 1 109 ? -4.113 -6.422 -10.654 1.00 88.81 109 ASN A N 1
ATOM 897 C CA . ASN A 1 109 ? -5.051 -7.419 -11.165 1.00 88.81 109 ASN A CA 1
ATOM 898 C C . ASN A 1 109 ? -4.617 -8.824 -10.719 1.00 88.81 109 ASN A C 1
ATOM 900 O O . ASN A 1 109 ? -3.424 -9.105 -10.661 1.00 88.81 109 ASN A O 1
ATOM 904 N N . GLU A 1 110 ? -5.572 -9.722 -10.478 1.00 85.00 110 GLU A N 1
ATOM 905 C CA . GLU A 1 110 ? -5.285 -11.113 -10.081 1.00 85.00 110 GLU A CA 1
ATOM 906 C C . GLU A 1 110 ? -4.514 -11.902 -11.151 1.00 85.00 110 GLU A C 1
ATOM 908 O O . GLU A 1 110 ? -3.795 -12.844 -10.833 1.00 85.00 110 GLU A O 1
ATOM 913 N N . SER A 1 111 ? -4.629 -11.499 -12.420 1.00 84.12 111 SER A N 1
ATOM 914 C CA . SER A 1 111 ? -3.884 -12.080 -13.539 1.00 84.12 111 SER A CA 1
ATOM 915 C C . SER A 1 111 ? -2.449 -11.554 -13.673 1.00 84.12 111 SER A C 1
ATOM 917 O O . SER A 1 111 ? -1.675 -12.095 -14.461 1.00 84.12 111 SER A O 1
ATOM 919 N N . GLU A 1 112 ? -2.086 -10.493 -12.947 1.00 81.12 112 GLU A N 1
ATOM 920 C CA . GLU A 1 112 ? -0.758 -9.882 -13.001 1.00 81.12 112 GLU A CA 1
ATOM 921 C C . GLU A 1 112 ? 0.137 -10.446 -11.894 1.00 81.12 112 GLU A C 1
ATOM 923 O O . GLU A 1 112 ? 0.006 -10.093 -10.722 1.00 81.12 112 GLU A O 1
ATOM 928 N N . ASP A 1 113 ? 1.102 -11.281 -12.281 1.00 79.06 113 ASP A N 1
ATOM 929 C CA . ASP A 1 113 ? 2.158 -11.740 -11.381 1.00 79.06 113 ASP A CA 1
ATOM 930 C C . ASP A 1 113 ? 3.286 -10.699 -11.307 1.00 79.06 113 ASP A C 1
ATOM 932 O O . ASP A 1 113 ? 4.208 -10.667 -12.133 1.00 79.06 113 ASP A O 1
ATOM 936 N N . VAL A 1 114 ? 3.175 -9.808 -10.318 1.00 79.50 114 VAL A N 1
ATOM 937 C CA . VAL A 1 114 ? 4.171 -8.762 -10.032 1.00 79.50 114 VAL A CA 1
ATOM 938 C C . VAL A 1 114 ? 5.401 -9.262 -9.281 1.00 79.50 114 VAL A C 1
ATOM 940 O O . VAL A 1 114 ? 6.382 -8.525 -9.185 1.00 79.50 114 VAL A O 1
ATOM 943 N N . LEU A 1 115 ? 5.360 -10.487 -8.752 1.00 75.25 115 LEU A N 1
ATOM 944 C CA . LEU A 1 115 ? 6.492 -11.109 -8.063 1.00 75.25 115 LEU A CA 1
ATOM 945 C C . LEU A 1 115 ? 7.418 -11.830 -9.048 1.00 75.25 115 LEU A C 1
ATOM 947 O O . LEU A 1 115 ? 8.583 -12.069 -8.739 1.00 75.25 115 LEU A O 1
ATOM 951 N N . ASN A 1 116 ? 6.934 -12.123 -10.257 1.00 76.38 116 ASN A N 1
ATOM 952 C CA . ASN A 1 116 ? 7.744 -12.740 -11.292 1.00 76.38 116 ASN A CA 1
ATOM 953 C C . ASN A 1 116 ? 8.870 -11.818 -11.777 1.00 76.38 116 ASN A C 1
ATOM 955 O O . ASN A 1 116 ? 8.656 -10.859 -12.529 1.00 76.38 116 ASN A O 1
ATOM 959 N N . VAL A 1 117 ? 10.101 -12.186 -11.427 1.00 70.50 117 VAL A N 1
ATOM 960 C CA . VAL A 1 117 ? 11.312 -11.433 -11.774 1.00 70.50 117 VAL A CA 1
ATOM 961 C C . VAL A 1 117 ? 11.576 -11.376 -13.285 1.00 70.50 117 VAL A C 1
ATOM 963 O O . VAL A 1 117 ? 12.270 -10.472 -13.753 1.00 70.50 117 VAL A O 1
ATOM 966 N N . ARG A 1 118 ? 10.973 -12.274 -14.083 1.00 72.25 118 ARG A N 1
ATOM 967 C CA . ARG A 1 118 ? 11.029 -12.193 -15.556 1.00 72.25 118 ARG A CA 1
ATOM 968 C C . ARG A 1 118 ? 10.251 -10.996 -16.099 1.00 72.25 118 ARG A C 1
ATOM 970 O O . ARG A 1 118 ? 10.673 -10.413 -17.092 1.00 72.25 118 ARG A O 1
ATOM 977 N N . ASN A 1 119 ? 9.140 -10.640 -15.454 1.00 76.19 119 ASN A N 1
ATOM 978 C CA . ASN A 1 119 ? 8.307 -9.506 -15.853 1.00 76.19 119 ASN A CA 1
ATOM 979 C C . ASN A 1 119 ? 8.847 -8.198 -15.270 1.00 76.19 119 ASN A C 1
ATOM 981 O O . ASN A 1 119 ? 8.872 -7.175 -15.953 1.00 76.19 119 ASN A O 1
ATOM 985 N N . TRP A 1 120 ? 9.299 -8.238 -14.013 1.00 76.94 120 TRP A N 1
ATOM 986 C CA . TRP A 1 120 ? 9.779 -7.066 -13.292 1.00 76.94 120 TRP A CA 1
ATOM 987 C C . TRP A 1 120 ? 11.043 -7.392 -12.493 1.00 76.94 120 TRP A C 1
ATOM 989 O O . TRP A 1 120 ? 10.964 -8.117 -11.507 1.00 76.94 120 TRP A O 1
ATOM 999 N N . PRO A 1 121 ? 12.211 -6.810 -12.824 1.00 73.50 121 PRO A N 1
ATOM 1000 C CA . PRO A 1 121 ? 13.457 -7.132 -12.124 1.00 73.50 121 PRO A CA 1
ATOM 1001 C C . PRO A 1 121 ? 13.454 -6.692 -10.652 1.00 73.50 121 PRO A C 1
ATOM 1003 O O . PRO A 1 121 ? 14.251 -7.186 -9.859 1.00 73.50 121 PRO A O 1
ATOM 1006 N N . PHE A 1 122 ? 12.576 -5.752 -10.289 1.00 76.06 122 PHE A N 1
ATOM 1007 C CA . PHE A 1 122 ? 12.394 -5.282 -8.923 1.00 76.06 122 PHE A CA 1
ATOM 1008 C C 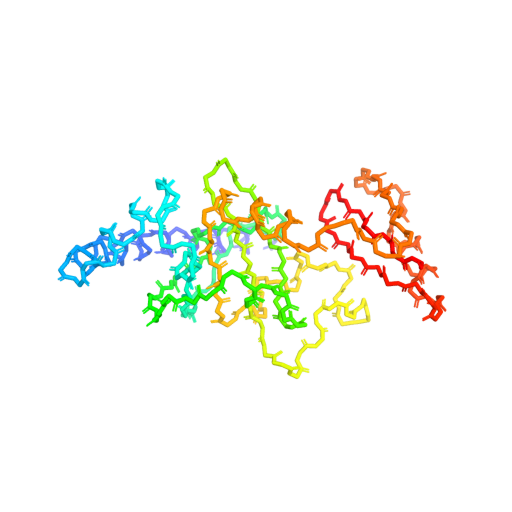. PHE A 1 122 ? 10.918 -4.994 -8.648 1.00 76.06 122 PHE A C 1
ATOM 1010 O O . PHE A 1 122 ? 10.262 -4.318 -9.445 1.00 76.06 122 PHE A O 1
ATOM 1017 N N . LEU A 1 123 ? 10.421 -5.408 -7.479 1.00 79.38 123 LEU A N 1
ATOM 1018 C CA . LEU A 1 123 ? 9.016 -5.227 -7.111 1.00 79.38 123 LEU A CA 1
ATOM 1019 C C . LEU A 1 123 ? 8.608 -3.747 -7.081 1.00 79.38 123 LEU A C 1
ATOM 1021 O O . LEU A 1 123 ? 7.542 -3.383 -7.570 1.00 79.38 123 LEU A O 1
ATOM 1025 N N . PHE A 1 124 ? 9.479 -2.864 -6.585 1.00 77.75 124 PHE A N 1
ATOM 1026 C CA . PHE A 1 124 ? 9.183 -1.428 -6.516 1.00 77.75 124 PHE A CA 1
ATOM 1027 C C . PHE A 1 124 ? 8.965 -0.786 -7.899 1.00 77.75 124 PHE A C 1
ATOM 1029 O O . PHE A 1 124 ? 8.229 0.198 -8.000 1.00 77.75 124 PHE A O 1
ATOM 1036 N N . LEU A 1 125 ? 9.565 -1.349 -8.961 1.00 79.94 125 LEU A N 1
ATOM 1037 C CA . LEU A 1 125 ? 9.333 -0.918 -10.345 1.00 79.94 125 LEU A CA 1
ATOM 1038 C C . LEU A 1 125 ? 7.992 -1.418 -10.884 1.00 79.94 125 LEU A C 1
ATOM 1040 O O . LEU A 1 125 ? 7.383 -0.725 -11.692 1.00 79.94 125 LEU A O 1
ATOM 1044 N N . ALA A 1 126 ? 7.531 -2.586 -10.428 1.00 84.88 126 ALA A N 1
ATOM 1045 C CA . ALA A 1 126 ? 6.242 -3.154 -10.810 1.00 84.88 126 ALA A CA 1
ATOM 1046 C C . ALA A 1 126 ? 5.077 -2.418 -10.145 1.00 84.88 126 ALA A C 1
ATOM 1048 O O . ALA A 1 126 ? 4.054 -2.161 -10.777 1.00 84.88 126 ALA A O 1
ATOM 1049 N N . GLN A 1 127 ? 5.229 -2.060 -8.868 1.00 87.62 127 GLN A N 1
ATOM 1050 C CA . GLN A 1 127 ? 4.138 -1.587 -8.015 1.00 87.62 127 GLN A CA 1
ATOM 1051 C C . GLN A 1 127 ? 3.440 -0.335 -8.548 1.00 87.62 127 GLN A C 1
ATOM 1053 O O . GLN A 1 127 ? 2.215 -0.310 -8.628 1.00 87.62 127 GLN A O 1
ATOM 1058 N N . LEU A 1 128 ? 4.193 0.699 -8.935 1.00 87.38 128 LEU A N 1
ATOM 1059 C CA . LEU A 1 128 ? 3.613 1.949 -9.430 1.00 87.38 128 LEU A CA 1
ATOM 1060 C C . LEU A 1 128 ? 2.802 1.760 -10.731 1.00 87.38 128 LEU A C 1
ATOM 1062 O O . LEU A 1 128 ? 1.639 2.169 -10.750 1.00 87.38 128 LEU A O 1
ATOM 1066 N N . PRO A 1 129 ? 3.337 1.161 -11.816 1.00 87.81 129 PRO A N 1
ATOM 1067 C CA . PRO A 1 129 ? 2.592 1.013 -13.066 1.00 87.81 129 PRO A CA 1
ATOM 1068 C C . PRO A 1 129 ? 1.399 0.057 -12.952 1.00 87.81 129 PRO A C 1
ATOM 1070 O O . PRO A 1 129 ? 0.353 0.341 -13.544 1.00 87.81 129 PRO A O 1
ATOM 1073 N N . THR A 1 130 ? 1.505 -1.015 -12.166 1.00 89.81 130 THR A N 1
ATOM 1074 C CA . THR A 1 130 ? 0.464 -2.057 -12.052 1.00 89.81 130 THR A CA 1
ATOM 1075 C C . THR A 1 130 ? -0.634 -1.727 -11.037 1.00 89.81 130 THR A C 1
ATOM 1077 O O . THR A 1 130 ? -1.755 -2.205 -11.186 1.00 89.81 130 THR A O 1
ATOM 1080 N N . ALA A 1 131 ? -0.385 -0.836 -10.066 1.00 92.25 131 ALA A N 1
ATOM 1081 C CA . ALA A 1 131 ? -1.367 -0.464 -9.042 1.00 92.25 131 ALA A CA 1
ATOM 1082 C C . ALA A 1 131 ? -2.710 -0.016 -9.646 1.00 92.25 131 ALA A C 1
ATOM 1084 O O . ALA A 1 131 ? -2.786 1.000 -10.353 1.00 92.25 131 ALA A O 1
ATOM 1085 N N . LYS A 1 132 ? -3.779 -0.758 -9.346 1.00 94.94 132 LYS A N 1
ATOM 1086 C CA . LYS A 1 132 ? -5.173 -0.401 -9.667 1.00 94.94 132 LYS A CA 1
ATOM 1087 C C . LYS A 1 132 ? -5.892 0.145 -8.444 1.00 94.94 132 LYS A C 1
ATOM 1089 O O . LYS A 1 132 ? -6.666 1.099 -8.550 1.00 94.94 132 LYS A O 1
ATOM 1094 N N . TYR A 1 133 ? -5.591 -0.432 -7.288 1.00 96.38 133 TYR A N 1
ATOM 1095 C CA . TYR A 1 133 ? -6.068 0.041 -6.003 1.00 96.38 133 TYR A CA 1
ATOM 1096 C C . TYR A 1 133 ? -4.898 0.187 -5.035 1.00 96.38 133 TYR A C 1
ATOM 1098 O O . TYR A 1 133 ? -3.834 -0.401 -5.225 1.00 96.38 133 TYR A O 1
ATOM 1106 N N . LEU A 1 134 ? -5.108 0.994 -4.004 1.00 96.25 134 LEU A N 1
ATOM 1107 C CA . LEU A 1 134 ? -4.256 1.027 -2.828 1.00 96.25 134 LEU A CA 1
ATOM 1108 C C . LEU A 1 134 ? -5.052 0.496 -1.649 1.00 96.25 134 LEU A C 1
ATOM 1110 O O . LEU A 1 134 ? -6.217 0.857 -1.467 1.00 96.25 134 LEU A O 1
ATOM 1114 N N . LEU A 1 135 ? -4.399 -0.313 -0.832 1.00 96.94 135 LEU A N 1
ATOM 1115 C CA . LEU A 1 135 ? -4.889 -0.684 0.483 1.00 96.94 135 LEU A CA 1
ATOM 1116 C C . LEU A 1 135 ? -4.012 0.039 1.505 1.00 96.94 135 LEU A C 1
ATOM 1118 O O . LEU A 1 135 ? -2.797 -0.131 1.510 1.00 96.94 135 LEU A O 1
ATOM 1122 N N . ILE A 1 136 ? -4.614 0.890 2.332 1.00 96.12 136 ILE A N 1
ATOM 1123 C CA . ILE A 1 136 ? -3.902 1.672 3.348 1.00 96.12 136 ILE A CA 1
ATOM 1124 C C . ILE A 1 136 ? -4.471 1.321 4.711 1.00 96.12 136 ILE A C 1
ATOM 1126 O O . ILE A 1 136 ? -5.673 1.448 4.906 1.00 96.12 136 ILE A O 1
ATOM 1130 N N . MET A 1 137 ? -3.633 0.931 5.664 1.00 96.06 137 MET A N 1
ATOM 1131 C CA . MET A 1 137 ? -4.076 0.642 7.031 1.00 96.06 137 MET A CA 1
ATOM 1132 C C . MET A 1 137 ? -3.181 1.327 8.069 1.00 96.06 137 MET A C 1
ATOM 1134 O O . MET A 1 137 ? -2.008 1.575 7.781 1.00 96.06 137 MET A O 1
ATOM 1138 N N . PRO A 1 138 ? -3.699 1.648 9.268 1.00 96.19 138 PRO A N 1
ATOM 1139 C CA . PRO A 1 138 ? -2.878 2.105 10.384 1.00 96.19 138 PRO A CA 1
ATOM 1140 C C . PRO A 1 138 ? -1.780 1.095 10.738 1.00 96.19 138 PRO A C 1
ATOM 1142 O O . PRO A 1 138 ? -1.979 -0.115 10.621 1.00 96.19 138 PRO A O 1
ATOM 1145 N N . ILE A 1 139 ? -0.636 1.585 11.223 1.00 94.75 139 ILE A N 1
ATOM 1146 C CA . ILE A 1 139 ? 0.469 0.713 11.662 1.00 94.75 139 ILE A CA 1
ATOM 1147 C C . ILE A 1 139 ? 0.047 -0.213 12.801 1.00 94.75 139 ILE A C 1
ATOM 1149 O O . ILE A 1 139 ? 0.419 -1.380 12.789 1.00 94.75 139 ILE A O 1
ATOM 1153 N N . SER A 1 140 ? -0.784 0.258 13.732 1.00 94.75 140 SER A N 1
ATOM 1154 C CA . SER A 1 140 ? -1.341 -0.575 14.806 1.00 94.75 140 SER A CA 1
ATOM 1155 C C . SER A 1 140 ? -2.101 -1.78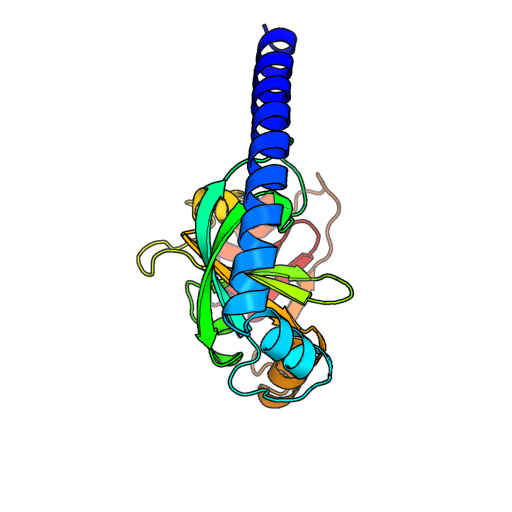8 14.262 1.00 94.75 140 SER A C 1
ATOM 1157 O O . SER A 1 140 ? -1.912 -2.904 14.737 1.00 94.75 140 SER A O 1
ATOM 1159 N N . SER A 1 141 ? -2.908 -1.595 13.217 1.00 96.00 141 SER A N 1
ATOM 1160 C CA . SER A 1 141 ? -3.632 -2.675 12.543 1.00 96.00 141 SER A CA 1
ATOM 1161 C C . SER A 1 141 ? -2.691 -3.627 11.802 1.00 96.00 141 SER A C 1
ATOM 1163 O O . SER A 1 141 ? -2.915 -4.832 11.817 1.00 96.00 141 SER A O 1
ATOM 1165 N N . MET A 1 142 ? -1.623 -3.111 11.185 1.00 94.81 142 MET A N 1
ATOM 1166 C CA . MET A 1 142 ? -0.606 -3.951 10.544 1.00 94.81 142 MET A CA 1
ATOM 1167 C C . MET A 1 142 ? 0.147 -4.812 11.569 1.00 94.81 142 MET A C 1
ATOM 1169 O O . MET A 1 142 ? 0.358 -5.995 11.322 1.00 94.81 142 MET A O 1
ATOM 1173 N N . ILE A 1 143 ? 0.527 -4.240 12.715 1.00 93.69 143 ILE A N 1
ATOM 1174 C CA . ILE A 1 143 ? 1.195 -4.971 13.802 1.00 93.69 143 ILE A CA 1
ATOM 1175 C C . ILE A 1 143 ? 0.272 -6.066 14.330 1.00 93.69 143 ILE A C 1
ATOM 1177 O O . ILE A 1 143 ? 0.674 -7.223 14.364 1.00 93.69 143 ILE A O 1
ATOM 1181 N N . LYS A 1 144 ? -0.989 -5.729 14.628 1.00 95.19 144 LYS A N 1
ATOM 1182 C CA . LYS A 1 144 ? -1.983 -6.704 15.085 1.00 95.19 144 LYS A CA 1
ATOM 1183 C C . LYS A 1 144 ? -2.210 -7.830 14.068 1.00 95.19 144 LYS A C 1
ATOM 1185 O O . LYS A 1 144 ? -2.284 -8.988 14.449 1.00 95.19 144 LYS A O 1
ATOM 1190 N N . LEU A 1 145 ? -2.262 -7.513 12.769 1.00 95.06 145 LEU A N 1
ATOM 1191 C CA . LEU A 1 145 ? -2.317 -8.531 11.711 1.00 95.06 145 LEU A CA 1
ATOM 1192 C C . LEU A 1 145 ? -1.089 -9.457 11.745 1.00 95.06 145 LEU A C 1
ATOM 1194 O O . LEU A 1 145 ? -1.227 -10.658 11.542 1.00 95.06 145 LEU A O 1
ATOM 1198 N N . GLY A 1 146 ? 0.103 -8.912 11.997 1.00 92.06 146 GLY A N 1
ATOM 1199 C CA . GLY A 1 146 ? 1.324 -9.701 12.167 1.00 92.06 146 GLY A CA 1
ATOM 1200 C C . GLY A 1 146 ? 1.268 -10.625 13.386 1.00 92.06 146 GLY A C 1
ATOM 1201 O O . GLY A 1 146 ? 1.620 -11.794 13.276 1.00 92.06 146 GLY A O 1
ATOM 1202 N N . GLU A 1 147 ? 0.771 -10.129 14.519 1.00 93.94 147 GLU A N 1
ATOM 1203 C CA . GLU A 1 147 ? 0.576 -10.923 15.741 1.00 93.94 147 GLU A CA 1
ATOM 1204 C C . GLU A 1 147 ? -0.429 -12.067 15.528 1.00 93.94 147 GLU A C 1
ATOM 1206 O O . GLU A 1 147 ? -0.194 -13.184 15.983 1.00 93.94 147 GLU A O 1
ATOM 1211 N N . GLU A 1 148 ? -1.515 -11.820 14.787 1.00 93.94 148 GLU A N 1
ATOM 1212 C CA . GLU A 1 148 ? -2.526 -12.832 14.444 1.00 93.94 148 GLU A CA 1
ATOM 1213 C C . GLU A 1 148 ? -1.989 -13.932 13.517 1.00 93.94 148 GLU A C 1
ATOM 1215 O O . GLU A 1 148 ? -2.410 -15.086 13.615 1.00 93.94 148 GLU A O 1
ATOM 1220 N N . LEU A 1 149 ? -1.061 -13.595 12.618 1.00 90.88 149 LEU A N 1
ATOM 1221 C CA . LEU A 1 149 ? -0.400 -14.573 11.749 1.00 90.88 149 LEU A CA 1
ATOM 1222 C C . LEU A 1 149 ? 0.584 -15.467 12.511 1.00 90.88 149 LEU A C 1
ATOM 1224 O O . LEU A 1 149 ? 0.815 -16.605 12.093 1.00 90.88 149 LEU A O 1
ATOM 1228 N N . GLY A 1 150 ? 1.136 -14.958 13.613 1.00 90.56 150 GLY A N 1
ATOM 1229 C CA . GLY A 1 150 ? 2.167 -15.624 14.396 1.00 90.56 150 GLY A CA 1
ATOM 1230 C C . GLY A 1 150 ? 3.490 -15.762 13.642 1.00 90.56 150 GLY A C 1
ATOM 1231 O O . GLY A 1 150 ? 3.758 -15.075 12.652 1.00 90.56 150 GLY A O 1
ATOM 1232 N N . ASP A 1 151 ? 4.334 -16.670 14.126 1.00 87.00 151 ASP A N 1
ATOM 1233 C CA . ASP A 1 151 ? 5.651 -16.884 13.540 1.00 87.00 151 ASP A CA 1
ATOM 1234 C C . ASP A 1 151 ? 5.568 -17.551 12.156 1.00 87.00 151 ASP A C 1
ATOM 1236 O O . ASP A 1 151 ? 4.758 -18.463 11.930 1.00 87.00 151 ASP A O 1
ATOM 1240 N N . PRO A 1 152 ? 6.431 -17.139 11.208 1.00 82.62 152 PRO A N 1
ATOM 1241 C CA . PRO A 1 152 ? 6.486 -17.755 9.896 1.00 82.62 152 PRO A CA 1
ATOM 1242 C C . PRO A 1 152 ? 6.825 -19.244 10.015 1.00 82.62 152 PRO A C 1
ATOM 1244 O O . PRO A 1 152 ? 7.826 -19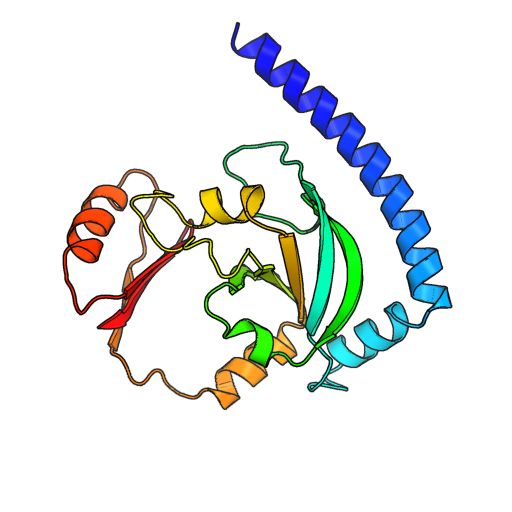.632 10.612 1.00 82.62 152 PRO A O 1
ATOM 1247 N N . LYS A 1 153 ? 6.004 -20.095 9.389 1.00 84.69 153 LYS A N 1
ATOM 1248 C CA . LYS A 1 153 ? 6.233 -21.553 9.359 1.00 84.69 153 LYS A CA 1
ATOM 1249 C C . LYS A 1 153 ? 7.448 -21.957 8.517 1.00 84.69 153 LYS A C 1
ATOM 1251 O O . LYS A 1 153 ? 7.982 -23.046 8.702 1.00 84.69 153 LYS A O 1
ATOM 1256 N N . ALA A 1 154 ? 7.839 -21.104 7.576 1.00 81.81 154 ALA A N 1
ATOM 1257 C CA . ALA A 1 154 ? 8.968 -21.308 6.677 1.00 81.81 154 ALA A CA 1
ATOM 1258 C C . ALA A 1 154 ? 10.197 -20.531 7.164 1.00 81.81 154 ALA A C 1
ATOM 1260 O O . ALA A 1 154 ? 10.080 -19.543 7.896 1.00 81.81 154 ALA A O 1
ATOM 1261 N N . LYS A 1 155 ? 11.391 -20.985 6.770 1.00 81.81 155 LYS A N 1
ATOM 1262 C CA . LYS A 1 155 ? 12.636 -20.353 7.216 1.00 81.81 155 LYS A CA 1
ATOM 1263 C C . LYS A 1 155 ? 12.825 -19.051 6.456 1.00 81.81 155 LYS A C 1
ATOM 1265 O O . LYS A 1 155 ? 13.045 -19.057 5.247 1.00 81.81 155 LYS A O 1
ATOM 1270 N N . VAL A 1 156 ? 12.767 -17.940 7.183 1.00 80.69 156 VAL A N 1
ATOM 1271 C CA . VAL A 1 156 ? 12.981 -16.610 6.613 1.00 80.69 156 VAL A CA 1
ATOM 1272 C C . VAL A 1 156 ? 14.458 -16.250 6.702 1.00 80.69 156 VAL A C 1
ATOM 1274 O O . VAL A 1 156 ? 15.020 -16.158 7.792 1.00 80.69 156 VAL A O 1
ATOM 1277 N N . ILE A 1 157 ? 15.082 -16.012 5.551 1.00 81.12 157 ILE A N 1
ATOM 1278 C CA . ILE A 1 157 ? 16.419 -15.425 5.466 1.00 81.12 157 ILE A CA 1
ATOM 1279 C C . ILE A 1 157 ? 16.255 -13.981 5.007 1.00 81.12 157 ILE A C 1
ATOM 1281 O O . ILE A 1 157 ? 15.738 -13.705 3.922 1.00 81.12 157 ILE A O 1
ATOM 1285 N N . TRP A 1 158 ? 16.710 -13.048 5.840 1.00 77.31 158 TRP A N 1
ATOM 1286 C CA . TRP A 1 158 ? 16.765 -11.642 5.474 1.00 77.31 158 TRP A CA 1
ATOM 1287 C C . TRP A 1 158 ? 18.141 -11.320 4.910 1.00 77.31 158 TRP A C 1
ATOM 1289 O O . TRP A 1 158 ? 19.145 -11.434 5.614 1.00 77.31 158 TRP A O 1
ATOM 1299 N N . ILE A 1 159 ? 18.186 -10.908 3.642 1.00 77.06 159 ILE A N 1
ATOM 1300 C CA . ILE A 1 159 ? 19.427 -10.441 3.033 1.00 77.06 159 ILE A CA 1
ATOM 1301 C C . ILE A 1 159 ? 19.335 -8.950 2.738 1.00 77.06 159 ILE A C 1
ATOM 1303 O O . ILE A 1 159 ? 18.502 -8.477 1.956 1.00 77.06 159 ILE A O 1
ATOM 1307 N N . TYR A 1 160 ? 20.215 -8.208 3.401 1.00 75.88 160 TYR A N 1
ATOM 1308 C CA . TYR A 1 160 ? 20.402 -6.786 3.192 1.00 75.88 160 TYR A CA 1
ATOM 1309 C C . TYR A 1 160 ? 21.501 -6.546 2.159 1.00 75.88 160 TYR A C 1
ATOM 1311 O O . TYR A 1 160 ? 22.587 -7.122 2.228 1.00 75.88 160 TYR A O 1
ATOM 1319 N N . HIS A 1 161 ? 21.222 -5.652 1.217 1.00 71.94 161 HIS A N 1
ATOM 1320 C CA . HIS A 1 161 ? 22.140 -5.295 0.150 1.00 71.94 161 HIS A CA 1
ATOM 1321 C C . HIS A 1 161 ? 22.109 -3.799 -0.096 1.00 71.94 161 HIS A C 1
ATOM 1323 O O . HIS A 1 161 ? 21.046 -3.188 -0.170 1.00 71.94 161 HIS A O 1
ATOM 1329 N N . THR A 1 162 ? 23.281 -3.221 -0.320 1.00 71.25 162 THR A N 1
ATOM 1330 C CA . THR A 1 162 ? 23.395 -1.877 -0.879 1.00 71.25 162 THR A CA 1
ATOM 1331 C C . THR A 1 162 ? 23.245 -1.928 -2.400 1.00 71.25 162 THR A C 1
ATOM 1333 O O . THR A 1 162 ? 23.441 -2.966 -3.042 1.00 71.25 162 THR A O 1
ATOM 1336 N N . GLY A 1 163 ? 22.867 -0.808 -3.018 1.00 69.44 163 GLY A N 1
ATOM 1337 C CA . GLY A 1 163 ? 22.784 -0.735 -4.475 1.00 69.44 163 GLY A CA 1
ATOM 1338 C C . GLY A 1 163 ? 24.118 -1.117 -5.130 1.00 69.44 163 GLY A C 1
ATOM 1339 O O . GLY A 1 163 ? 25.177 -0.732 -4.646 1.00 69.44 163 GLY A O 1
ATOM 1340 N N . ARG A 1 164 ? 24.057 -1.835 -6.261 1.00 73.81 164 ARG A N 1
ATOM 1341 C CA . ARG A 1 164 ? 25.223 -2.205 -7.096 1.00 73.81 164 ARG A CA 1
ATOM 1342 C C . ARG A 1 164 ? 26.187 -3.244 -6.490 1.00 73.81 164 ARG A C 1
ATOM 1344 O O . ARG A 1 164 ? 27.290 -3.382 -6.999 1.00 73.81 164 ARG A O 1
ATOM 1351 N N . CYS A 1 165 ? 25.768 -4.034 -5.499 1.00 81.69 165 CYS A N 1
ATOM 1352 C CA . CYS A 1 165 ? 26.578 -5.136 -4.944 1.00 81.69 165 CYS A CA 1
ATOM 1353 C C . CYS A 1 165 ? 26.355 -6.514 -5.611 1.00 81.69 165 CYS A C 1
ATOM 1355 O O . CYS A 1 165 ? 26.786 -7.532 -5.082 1.00 81.69 165 CYS A O 1
ATOM 1357 N N . GLY A 1 166 ? 25.649 -6.573 -6.747 1.00 78.25 166 GLY A N 1
ATOM 1358 C CA . GLY A 1 166 ? 25.308 -7.846 -7.400 1.00 78.25 166 GLY A CA 1
ATOM 1359 C C . GLY A 1 166 ? 24.033 -8.519 -6.875 1.00 78.25 166 GLY A C 1
ATOM 1360 O O . GLY A 1 166 ? 23.750 -9.655 -7.247 1.00 78.25 166 GLY A O 1
ATOM 1361 N N . SER A 1 167 ? 23.214 -7.818 -6.083 1.00 76.94 167 SER A N 1
ATOM 1362 C CA . SER A 1 167 ? 21.934 -8.330 -5.562 1.00 76.94 167 SER A CA 1
ATOM 1363 C C . SER A 1 167 ? 20.982 -8.838 -6.654 1.00 76.94 167 SER A C 1
ATOM 1365 O O . SER A 1 167 ? 20.250 -9.799 -6.436 1.00 76.94 167 SER A O 1
ATOM 1367 N N . THR A 1 168 ? 21.020 -8.254 -7.855 1.00 76.00 168 THR A N 1
ATOM 1368 C CA . THR A 1 168 ? 20.244 -8.722 -9.016 1.00 76.00 168 THR A CA 1
ATOM 1369 C C . THR A 1 168 ? 20.704 -10.090 -9.517 1.00 76.00 168 THR A C 1
ATOM 1371 O O . THR A 1 168 ? 19.862 -10.944 -9.774 1.00 76.00 168 THR A O 1
ATOM 1374 N N . ALA A 1 169 ? 22.017 -10.326 -9.617 1.00 82.19 169 ALA A N 1
ATOM 1375 C CA . ALA A 1 169 ? 22.551 -11.627 -10.027 1.00 82.19 169 ALA A CA 1
ATOM 1376 C C . ALA A 1 169 ? 22.186 -12.702 -8.994 1.00 82.19 169 ALA A C 1
ATOM 1378 O O . ALA A 1 169 ? 21.700 -13.773 -9.342 1.00 82.19 169 ALA A O 1
ATOM 1379 N N . MET A 1 170 ? 22.318 -12.368 -7.711 1.00 81.81 170 MET A N 1
ATOM 1380 C CA . MET A 1 170 ? 21.914 -13.248 -6.619 1.00 81.81 170 MET A CA 1
ATOM 1381 C C . MET A 1 170 ? 20.405 -13.550 -6.644 1.00 81.81 170 MET A C 1
ATOM 1383 O O . MET A 1 170 ? 20.003 -14.695 -6.471 1.00 81.81 170 MET A O 1
ATOM 1387 N N . SER A 1 171 ? 19.568 -12.552 -6.948 1.00 77.00 171 SER A N 1
ATOM 1388 C CA . SER A 1 171 ? 18.120 -12.740 -7.119 1.00 77.00 171 SER A CA 1
ATOM 1389 C C . SER A 1 171 ? 17.801 -13.706 -8.260 1.00 77.00 171 SER A C 1
ATOM 1391 O O . SER A 1 171 ? 16.926 -14.551 -8.134 1.00 77.00 171 SER A O 1
ATOM 1393 N N . GLN A 1 172 ? 18.522 -13.634 -9.379 1.00 79.06 172 GLN A N 1
ATOM 1394 C CA . GLN A 1 172 ? 18.321 -14.568 -10.490 1.00 79.06 172 GLN A CA 1
ATOM 1395 C C . GLN A 1 172 ? 18.676 -16.008 -10.105 1.00 79.06 172 GLN A C 1
ATOM 1397 O O . GLN A 1 172 ? 17.937 -16.924 -10.458 1.00 79.06 172 GLN A O 1
ATOM 1402 N N . VAL A 1 173 ? 19.761 -16.200 -9.347 1.00 83.69 173 VAL A N 1
ATOM 1403 C CA . VAL A 1 173 ? 20.140 -17.518 -8.814 1.00 83.69 173 VAL A CA 1
ATOM 1404 C C . VAL A 1 173 ? 19.056 -18.041 -7.873 1.00 83.69 173 VAL A C 1
ATOM 1406 O O . VAL A 1 173 ? 18.609 -19.173 -8.024 1.00 83.69 173 VAL A O 1
ATOM 1409 N N . PHE A 1 174 ? 18.567 -17.209 -6.957 1.00 82.50 174 PHE A N 1
ATOM 1410 C CA . PHE A 1 174 ? 17.518 -17.599 -6.019 1.00 82.50 174 PHE A CA 1
ATOM 1411 C C . PHE A 1 174 ? 16.190 -17.937 -6.698 1.00 82.50 174 PHE A C 1
ATOM 1413 O O . PHE A 1 174 ? 15.620 -18.979 -6.403 1.00 82.50 174 PHE A O 1
ATOM 1420 N N . ASN A 1 175 ? 15.753 -17.165 -7.692 1.00 76.12 175 ASN A N 1
ATOM 1421 C CA . ASN A 1 175 ? 14.539 -17.495 -8.448 1.00 76.12 175 ASN A CA 1
ATOM 1422 C C . ASN A 1 175 ? 14.649 -18.777 -9.288 1.00 76.12 175 ASN A C 1
ATOM 1424 O O . ASN A 1 175 ? 13.637 -19.255 -9.794 1.00 76.12 175 ASN A O 1
ATOM 1428 N N . SER A 1 176 ? 15.854 -19.319 -9.492 1.00 81.69 176 SER A N 1
ATOM 1429 C CA . SER A 1 176 ? 16.021 -20.608 -10.171 1.00 81.69 176 SER A CA 1
ATOM 1430 C C . SER A 1 176 ? 15.769 -21.811 -9.255 1.00 81.69 176 SER A C 1
ATOM 1432 O O . SER A 1 176 ? 15.612 -22.925 -9.753 1.00 81.69 176 SER A O 1
ATOM 1434 N N . LEU A 1 177 ? 15.707 -21.596 -7.935 1.00 83.44 177 LEU A N 1
ATOM 1435 C CA . LEU A 1 177 ? 15.448 -22.644 -6.954 1.00 83.44 177 LEU A CA 1
ATOM 1436 C C . LEU A 1 177 ? 13.928 -22.827 -6.780 1.00 83.44 177 LEU A C 1
ATOM 1438 O O . LEU A 1 177 ? 13.250 -21.873 -6.401 1.00 83.44 177 LEU A O 1
ATOM 1442 N N . PRO A 1 178 ? 13.376 -24.028 -7.043 1.00 75.19 178 PRO A N 1
ATOM 1443 C CA . PRO A 1 178 ? 11.927 -24.249 -7.083 1.00 75.19 178 PRO A CA 1
ATOM 1444 C C . PRO A 1 178 ? 11.240 -24.089 -5.720 1.00 75.19 178 PRO A C 1
ATOM 1446 O O . PRO A 1 178 ? 10.071 -23.716 -5.675 1.00 75.19 178 PRO A O 1
ATOM 1449 N N . ASP A 1 179 ? 11.972 -24.317 -4.628 1.00 77.12 179 ASP A N 1
ATOM 1450 C CA . ASP A 1 179 ? 11.450 -24.261 -3.257 1.00 77.12 179 ASP A CA 1
ATOM 1451 C C . ASP A 1 179 ? 11.689 -22.901 -2.579 1.00 77.12 179 ASP A C 1
ATOM 1453 O O . ASP A 1 179 ? 11.469 -22.756 -1.381 1.00 77.12 179 ASP A O 1
ATOM 1457 N N . LEU A 1 180 ? 12.164 -21.894 -3.323 1.00 73.00 180 LEU A N 1
ATOM 1458 C CA . LEU A 1 180 ? 12.542 -20.598 -2.766 1.00 73.00 180 LEU A CA 1
ATOM 1459 C C . LEU A 1 180 ? 11.612 -19.488 -3.260 1.00 73.00 180 LEU A C 1
ATOM 1461 O O . LEU A 1 180 ? 11.591 -19.149 -4.442 1.00 73.00 180 LEU A O 1
ATOM 1465 N N . CYS A 1 181 ? 10.886 -18.857 -2.337 1.00 68.06 181 CYS A N 1
ATOM 1466 C CA . CYS A 1 181 ? 10.097 -17.667 -2.648 1.00 68.06 181 CYS A CA 1
ATOM 1467 C C . CYS A 1 181 ? 10.887 -16.403 -2.289 1.00 68.06 181 CYS A C 1
ATOM 1469 O O . CYS A 1 181 ? 11.241 -16.180 -1.126 1.00 68.06 181 CYS A O 1
ATOM 1471 N N . GLN A 1 182 ? 11.166 -15.570 -3.293 1.00 67.31 182 GLN A N 1
ATOM 1472 C CA . GLN A 1 182 ? 11.907 -14.325 -3.129 1.00 67.31 182 GLN A CA 1
ATOM 1473 C C . GLN A 1 182 ? 10.979 -13.104 -3.171 1.00 67.31 182 GLN A C 1
ATOM 1475 O O . GLN A 1 182 ? 10.253 -12.883 -4.136 1.00 67.31 182 GLN A O 1
ATOM 1480 N N . TYR A 1 183 ? 11.094 -12.236 -2.168 1.00 63.59 183 TYR A N 1
ATOM 1481 C CA . TYR A 1 183 ? 10.503 -10.898 -2.154 1.00 63.59 183 TYR A CA 1
ATOM 1482 C C . TYR A 1 183 ? 11.611 -9.848 -2.154 1.00 63.59 183 TYR A C 1
ATOM 1484 O O . TYR A 1 183 ? 12.320 -9.682 -1.164 1.00 63.59 183 TYR A O 1
ATOM 1492 N N . LEU A 1 184 ? 11.756 -9.114 -3.258 1.00 59.72 184 LEU A N 1
ATOM 1493 C CA . LEU A 1 184 ? 12.794 -8.095 -3.411 1.00 59.72 184 LEU A CA 1
ATOM 1494 C C . LEU A 1 184 ? 12.193 -6.684 -3.350 1.00 59.72 184 LEU A C 1
ATOM 1496 O O . LEU A 1 184 ? 11.624 -6.207 -4.333 1.00 59.72 184 LEU A O 1
ATOM 1500 N N . ASN A 1 185 ? 12.361 -5.991 -2.221 1.00 56.94 185 ASN A N 1
ATOM 1501 C CA . ASN A 1 185 ? 12.088 -4.556 -2.104 1.00 56.94 185 ASN A CA 1
ATOM 1502 C C . ASN A 1 185 ? 13.412 -3.766 -2.039 1.00 56.94 185 ASN A C 1
ATOM 1504 O O . ASN A 1 185 ? 14.465 -4.320 -1.739 1.00 56.94 185 ASN A O 1
ATOM 1508 N N . GLN A 1 186 ? 13.366 -2.469 -2.350 1.00 51.94 186 GLN A N 1
ATOM 1509 C CA . GLN A 1 186 ? 14.488 -1.564 -2.643 1.00 51.94 186 GLN A CA 1
ATOM 1510 C C . GLN A 1 186 ? 15.653 -1.587 -1.625 1.00 51.94 186 GLN A C 1
ATOM 1512 O O . GLN A 1 186 ? 16.769 -1.210 -1.976 1.00 51.94 186 GLN A O 1
ATOM 1517 N N . THR A 1 187 ? 15.411 -2.044 -0.394 1.00 41.31 187 THR A N 1
ATOM 1518 C CA . THR A 1 187 ? 16.382 -2.129 0.710 1.00 41.31 187 THR A CA 1
ATOM 1519 C C . THR A 1 187 ? 16.447 -3.500 1.398 1.00 41.31 187 THR A C 1
ATOM 1521 O O . THR A 1 187 ? 17.259 -3.681 2.301 1.00 41.31 187 THR A O 1
ATOM 1524 N N . ALA A 1 188 ? 15.624 -4.475 1.003 1.00 43.50 188 ALA A N 1
ATOM 1525 C CA . ALA A 1 188 ? 15.539 -5.769 1.677 1.00 43.50 188 ALA A CA 1
ATOM 1526 C C . ALA A 1 188 ? 15.075 -6.872 0.720 1.00 43.50 188 ALA A C 1
ATOM 1528 O O . ALA A 1 188 ? 14.041 -6.747 0.060 1.00 43.50 188 ALA A O 1
ATOM 1529 N N . CYS A 1 189 ? 15.831 -7.969 0.682 1.00 43.06 189 CYS A N 1
ATOM 1530 C CA . CYS A 1 189 ? 15.400 -9.222 0.087 1.00 43.06 189 CYS A CA 1
ATOM 1531 C C . CYS A 1 189 ? 14.912 -10.154 1.200 1.00 43.06 189 CYS A C 1
ATOM 1533 O O . CYS A 1 189 ? 15.695 -10.502 2.086 1.00 43.06 189 CYS A O 1
ATOM 1535 N N . PHE A 1 190 ? 13.649 -10.569 1.153 1.00 48.28 190 PHE A N 1
ATOM 1536 C CA . PHE A 1 190 ? 13.155 -11.681 1.960 1.00 48.28 190 PHE A CA 1
ATOM 1537 C C . PHE A 1 190 ? 13.229 -12.952 1.128 1.00 48.28 190 PHE A C 1
ATOM 1539 O O . PHE A 1 190 ? 12.771 -12.983 -0.015 1.00 48.28 190 PHE A O 1
ATOM 1546 N N . LEU A 1 191 ? 13.815 -13.988 1.704 1.00 40.88 191 LEU A N 1
ATOM 1547 C CA . LEU A 1 191 ? 13.844 -15.325 1.142 1.00 40.88 191 LEU A CA 1
ATOM 1548 C C . LEU A 1 191 ? 13.093 -16.257 2.077 1.00 40.88 191 LEU A C 1
ATOM 1550 O O . LEU A 1 191 ? 13.323 -16.225 3.285 1.00 40.88 191 LEU A O 1
ATOM 1554 N N . TRP A 1 192 ? 12.222 -17.076 1.505 1.00 41.34 192 TRP A N 1
ATOM 1555 C CA . TRP A 1 192 ? 11.478 -18.110 2.209 1.00 41.34 192 TRP A CA 1
ATOM 1556 C C . TRP A 1 192 ? 11.876 -19.468 1.636 1.00 41.34 192 TRP A C 1
ATOM 1558 O O . TRP A 1 192 ? 11.720 -19.658 0.429 1.00 41.34 192 TRP A O 1
ATOM 1568 N N . ILE A 1 193 ? 12.396 -20.356 2.492 1.00 34.53 193 ILE A N 1
ATOM 1569 C CA . ILE A 1 193 ? 12.641 -21.788 2.223 1.00 34.53 193 ILE A CA 1
ATOM 1570 C C . ILE A 1 193 ? 11.563 -22.606 2.931 1.00 34.53 193 ILE A C 1
ATOM 1572 O O . ILE A 1 193 ? 11.321 -22.317 4.133 1.00 34.53 193 ILE A O 1
#

Solvent-accessible surface area (backbone atoms only — not comparable to full-atom values): 10859 Å² total; per-residue (Å²): 114,68,69,59,55,52,52,53,50,47,52,54,40,52,53,47,52,52,53,47,51,56,49,48,54,54,46,50,55,51,27,56,76,69,42,54,52,57,51,54,50,40,27,65,73,66,39,61,57,69,50,32,18,38,34,25,43,50,77,45,76,56,70,85,52,96,87,58,82,68,49,74,87,35,45,45,61,44,84,74,51,64,36,42,56,71,63,59,73,40,91,39,32,44,85,60,42,76,57,97,61,36,35,35,26,30,26,40,52,86,89,51,68,56,74,41,55,90,81,27,87,39,37,70,71,34,42,68,81,51,39,46,27,38,40,37,28,30,39,70,53,54,51,51,52,48,62,74,66,52,78,74,94,49,54,73,46,80,47,78,58,67,91,90,74,51,62,68,61,52,48,56,58,46,69,68,38,93,73,41,53,70,46,53,47,97,64,41,34,43,34,35,77

Nearest PDB structures (foldseek):
  6hix-assembly1_Al  TM=6.424E-01  e=3.664E+00  Trypanosoma 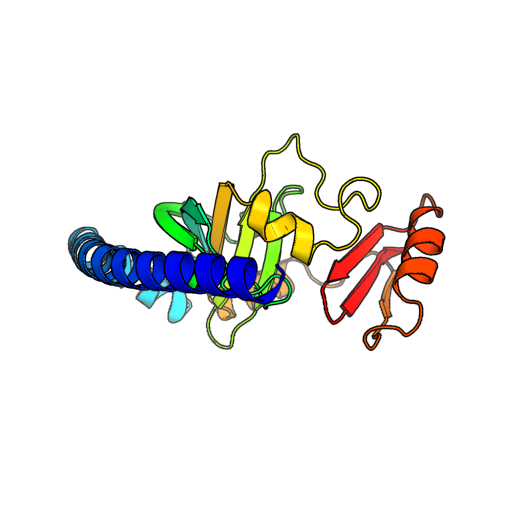brucei brucei
  1sc8-assembly1_U  TM=2.391E-01  e=2.696E+00  Homo sapiens

Secondary structure (DSSP, 8-state):
-HHHHHHHHHHHHHHHHHHHHHHHHHHHHHHHHTSHHHHHHHHHTT--GGG-EEEEEEEEE--S-SSS---GGGEEEEEEEEE-GGGGGSTTEEEEEE-SSEEEEEE--TT--SS-TTT-SSHHHHHHHH-SEEEEEEHHHHHHHHHHH-S-SS-EEEE---TTSSHHHHHHHHHTSTT-EEEEETTEEEEE-

pLDDT: mean 84.0, std 13.17, range [34.53, 97.69]

Sequence (193 aa):
MAVWIVNVLFFKHCIYLVIYSLFRCCQLVSWWLTGVQSHLKSCRNGENYESSAQFLRVWIKSTGKIINVNLRHHFLSTHVRFVHPTYALQKHVTLMTVTDKEAIFSVTNESEDVLNVRNWPFLFLAQLPTAKYLLIMPISSMIKLGEELGDPKAKVIWIYHTGRCGSTAMSQVFNSLPDLCQYLNQTACFLWI

Foldseek 3Di:
DVVVVLVVLQVVVVVLLVVLVVLVVVQVVVCVVVVVVVVQVCQLVVHPQQFQKWKWFFDAAGDSDLDDQPDPSRTDIHTDGTGHPCVCVDQQWAFRDDDPWKTKIFGFDPPDRLQPCVVPLASNNSRRVRGRMMIMGTPSSVVVVDVVVPDDPWDKDKDFDDPPPCVSVVVVVQVVDPQWRWHHDPGIIIITD

Radius of gyration: 18.29 Å; Cα contacts (8 Å, |Δi|>4): 284; chains: 1; bounding box: 46×46×43 Å